Protein 3GL5 (pdb70)

CATH classification: 3.40.30.10

Foldseek 3Di:
DEKEWEDFLQDLQQVLLVLQLVVLLVPAPVNVPYYYHYFYAWLCQPFDLPDKAFQLVCCVVVPDSVVSLVVLVVSQVSCVVSVHHFDSDRFMDGHCLLVVLLLVVCVVVVLNVLLSVLSNCQRGVHNDDPTSDLVSSLVSSVVSVDDRVVSVVSVVDSVRSNVVNVVRHVVCVVLPDNDDRWMQQPVPDIDHTSDHSVVSNVVNCCSVVPDDDDDDDAPWDQDPVGTDDDD

Organism: Streptomyces coelicolor (strain ATCC BAA-471 / A3(2) / M145) (NCBI:txid100226)

InterPro domains:
  IPR001853 DSBA-like thioredoxin domain [PF01323] (3-206)
  IPR036249 Thioredoxin-like superfamily [SSF52833] (1-212)

Sequence (231 aa):
HRVEIWSDIACPWCYVGKARFEKALAAFPHRRDGVEVVHRSFELDPGRAKDDVQPVLTLTAKYGSQEEQAQQAGEDNLGAQQAAAEGLAYRTRDRDHGSTFDLHRLLHLAKERGRHEALLDAFYRRRGNFADERSVFNDDERLVELAVGAGLDAEEEVRAVLADPAAYADEVRADEREAAQLGATGVPFFVLDRAYGVSGAQPAEVVFTQQALTQQAWGERTPLKLIDAEACGPDDGCAVPG

Structure (mmCIF, N/CA/C/O backbone):
data_3GL5
#
_entry.id   3GL5
#
_cell.length_a   60.360
_cell.length_b   60.360
_cell.length_c   132.761
_cell.angle_alpha   90.00
_cell.angle_beta   90.00
_cell.angle_gamma   90.00
#
_symmetry.space_group_name_H-M   'P 41 21 2'
#
loop_
_entity.id
_entity.type
_entity.pdbx_description
1 polymer 'Putative DsbA oxidoreductase SCO1869'
2 non-polymer 'SODIUM ION'
3 non-polymer 'ACETATE ION'
4 water water
#
loop_
_atom_site.group_PDB
_atom_site.id
_atom_site.type_symbol
_atom_site.label_atom_id
_atom_site.label_alt_id
_atom_site.label_comp_id
_atom_site.label_asym_id
_atom_site.label_entity_id
_atom_site.label_seq_id
_atom_site.pdbx_PDB_ins_code
_atom_site.Cartn_x
_atom_site.Cartn_y
_atom_site.Cartn_z
_atom_site.occupancy
_atom_site.B_iso_or_equiv
_atom_site.auth_seq_id
_atom_site.auth_comp_id
_atom_site.auth_asym_id
_atom_site.auth_atom_id
_atom_site.pdbx_PDB_model_num
ATOM 1 N N . HIS A 1 2 ? 46.652 -21.396 75.167 1.00 43.13 0 HIS A N 1
ATOM 2 C CA . HIS A 1 2 ? 45.828 -20.197 75.559 1.00 42.54 0 HIS A CA 1
ATOM 3 C C . HIS A 1 2 ? 44.835 -19.880 74.456 1.00 41.69 0 HIS A C 1
ATOM 4 O O . HIS A 1 2 ? 44.458 -20.799 73.705 1.00 42.14 0 HIS A O 1
ATOM 14 N N . ARG A 1 4 ? 43.284 -16.124 71.923 1.00 36.58 2 ARG A N 1
ATOM 15 C CA . ARG A 1 4 ? 43.386 -14.702 71.596 1.00 36.12 2 ARG A CA 1
ATOM 16 C C . ARG A 1 4 ? 42.001 -14.042 71.667 1.00 34.73 2 ARG A C 1
ATOM 17 O O . ARG A 1 4 ? 41.005 -14.658 71.291 1.00 35.64 2 ARG A O 1
ATOM 25 N N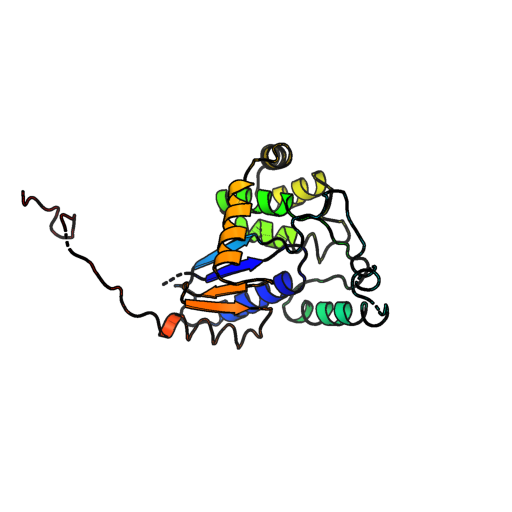 . VAL A 1 5 ? 41.951 -12.826 72.201 1.00 34.10 3 VAL A N 1
ATOM 26 C CA . VAL A 1 5 ? 40.768 -11.950 72.139 1.00 34.22 3 VAL A CA 1
ATOM 27 C C . VAL A 1 5 ? 41.085 -10.674 71.297 1.00 33.78 3 VAL A C 1
ATOM 28 O O . VAL A 1 5 ? 41.924 -9.830 71.704 1.00 33.53 3 VAL A O 1
ATOM 32 N N . GLU A 1 6 ? 40.433 -10.544 70.135 1.00 31.73 4 GLU A N 1
ATOM 33 C CA . GLU A 1 6 ? 40.595 -9.351 69.278 1.00 30.23 4 GLU A CA 1
ATOM 34 C C . GLU A 1 6 ? 39.480 -8.338 69.520 1.00 29.00 4 GLU A C 1
ATOM 35 O O . GLU A 1 6 ? 38.293 -8.701 69.640 1.00 28.98 4 GLU A O 1
ATOM 41 N N . ILE A 1 7 ? 39.853 -7.076 69.609 1.00 27.74 5 ILE A N 1
ATOM 42 C CA . ILE A 1 7 ? 38.882 -6.041 69.961 1.00 27.92 5 ILE A CA 1
ATOM 43 C C . ILE A 1 7 ? 38.889 -4.947 68.898 1.00 27.62 5 ILE A C 1
ATOM 44 O O . ILE A 1 7 ? 39.841 -4.147 68.830 1.00 28.59 5 ILE A O 1
ATOM 49 N N . TRP A 1 8 ? 37.847 -4.898 68.084 1.00 27.16 6 TRP A N 1
ATOM 50 C CA . TRP A 1 8 ? 37.700 -3.801 67.101 1.00 25.97 6 TRP A CA 1
ATOM 51 C C . TRP A 1 8 ? 37.100 -2.572 67.755 1.00 25.16 6 TRP A C 1
ATOM 52 O O . TRP A 1 8 ? 36.125 -2.688 68.467 1.00 25.38 6 TRP A O 1
ATOM 63 N N . SER A 1 9 ? 37.669 -1.394 67.520 1.00 24.84 7 SER A N 1
ATOM 64 C CA . SER A 1 9 ? 37.089 -0.162 68.090 1.00 25.13 7 SER A CA 1
ATOM 65 C C . SER A 1 9 ? 37.542 1.047 67.282 1.00 25.25 7 SER A C 1
ATOM 66 O O . SER A 1 9 ? 38.524 0.961 66.509 1.00 23.97 7 SER A O 1
ATOM 69 N N . ASP A 1 10 ? 36.825 2.163 67.473 1.00 24.15 8 ASP A N 1
ATOM 70 C CA . ASP A 1 10 ? 37.209 3.456 66.919 1.00 25.41 8 ASP A CA 1
ATOM 71 C C . ASP A 1 10 ? 37.484 4.378 68.083 1.00 25.91 8 ASP A C 1
ATOM 72 O O . ASP A 1 10 ? 36.912 4.199 69.149 1.00 26.18 8 ASP A O 1
ATOM 77 N N . ILE A 1 11 ? 38.359 5.356 67.896 1.00 26.43 9 ILE A N 1
ATOM 78 C CA . ILE A 1 11 ? 38.564 6.403 68.922 1.00 26.85 9 ILE A CA 1
ATOM 79 C C . ILE A 1 11 ? 37.306 7.315 69.181 1.00 27.43 9 ILE A C 1
ATOM 80 O O . ILE A 1 11 ? 37.084 7.796 70.314 1.00 27.38 9 ILE A O 1
ATOM 85 N N . ALA A 1 12 ? 36.522 7.585 68.133 1.00 26.97 10 ALA A N 1
ATOM 86 C CA . ALA A 1 12 ? 35.312 8.426 68.250 1.00 28.45 10 ALA A CA 1
ATOM 87 C C . ALA A 1 12 ? 34.104 7.557 68.651 1.00 28.60 10 ALA A C 1
ATOM 88 O O . ALA A 1 12 ? 33.069 7.596 68.021 1.00 31.14 10 ALA A O 1
ATOM 90 N N . CYS A 1 13 ? 34.265 6.704 69.633 1.00 28.33 11 CYS A N 1
ATOM 91 C CA . CYS A 1 13 ? 33.204 5.772 69.993 1.00 28.25 11 CYS A CA 1
ATOM 92 C C . CYS A 1 13 ? 33.190 5.685 71.533 1.00 27.42 11 CYS A C 1
ATOM 93 O O . CYS A 1 13 ? 34.048 5.042 72.119 1.00 28.33 11 CYS A O 1
ATOM 96 N N . PRO A 1 14 ? 32.257 6.383 72.184 1.00 27.31 12 PRO A N 1
ATOM 97 C CA . PRO A 1 14 ? 32.236 6.411 73.664 1.00 26.50 12 PRO A CA 1
ATOM 98 C C . PRO A 1 14 ? 32.123 5.023 74.283 1.00 26.51 12 PRO A C 1
ATOM 99 O O . PRO A 1 14 ? 32.764 4.784 75.281 1.00 26.97 12 PRO A O 1
ATOM 103 N N . TRP A 1 15 ? 31.315 4.124 73.707 1.00 26.42 13 TRP A N 1
ATOM 104 C CA . TRP A 1 15 ? 31.188 2.731 74.173 1.00 26.53 13 TRP A CA 1
ATOM 105 C C . TRP A 1 15 ? 32.403 1.853 73.953 1.00 26.89 13 TRP A C 1
ATOM 106 O O . TRP A 1 15 ? 32.514 0.822 74.594 1.00 27.38 13 TRP A O 1
ATOM 117 N N . CYS A 1 16 ? 33.261 2.210 72.992 1.00 26.06 14 CYS A N 1
ATOM 118 C CA . CYS A 1 16 ? 34.546 1.530 72.802 1.00 25.66 14 CYS A CA 1
ATOM 119 C C . CYS A 1 16 ? 35.446 1.830 74.010 1.00 25.52 14 CYS A C 1
ATOM 120 O O . CYS A 1 16 ? 36.049 0.917 74.587 1.00 25.58 14 CYS A O 1
ATOM 123 N N . TYR A 1 17 ? 35.500 3.110 74.392 1.00 24.84 15 TYR A N 1
ATOM 124 C CA . TYR A 1 17 ? 36.236 3.599 75.566 1.00 24.29 15 TYR A CA 1
ATOM 125 C C . TYR A 1 17 ? 35.744 2.995 76.883 1.00 24.31 15 TYR A C 1
ATOM 126 O O . TYR A 1 17 ? 36.553 2.514 77.674 1.00 24.68 15 TYR A O 1
ATOM 135 N N . VAL A 1 18 ? 34.425 3.010 77.108 1.00 24.19 16 VAL A N 1
ATOM 136 C CA . VAL A 1 18 ? 33.827 2.373 78.288 1.00 24.43 16 VAL A CA 1
ATOM 137 C C . VAL A 1 18 ? 33.969 0.836 78.222 1.00 26.02 16 VAL A C 1
ATOM 138 O O . VAL A 1 18 ? 34.368 0.209 79.220 1.00 25.68 16 VAL A O 1
ATOM 142 N N . GLY A 1 19 ? 33.672 0.241 77.060 1.00 25.49 17 GLY A N 1
ATOM 143 C CA . GLY A 1 19 ? 33.777 -1.221 76.901 1.00 27.05 17 GLY A CA 1
ATOM 144 C C . GLY A 1 19 ? 35.177 -1.810 77.039 1.00 27.75 17 GLY A C 1
ATOM 145 O O . GLY A 1 19 ? 35.361 -2.997 77.428 1.00 29.17 17 GLY A O 1
ATOM 146 N N . LYS A 1 20 ? 36.189 -1.023 76.711 1.00 27.50 18 LYS A N 1
ATOM 147 C CA . LYS A 1 20 ? 37.542 -1.506 76.887 1.00 26.91 18 LYS A CA 1
ATOM 148 C C . LYS A 1 20 ? 37.811 -1.743 78.393 1.00 26.68 18 LYS A C 1
ATOM 149 O O . LYS A 1 20 ? 38.343 -2.777 78.792 1.00 26.04 18 LYS A O 1
ATOM 155 N N . ALA A 1 21 ? 37.396 -0.780 79.214 1.00 26.89 19 ALA A N 1
ATOM 156 C CA . ALA A 1 21 ? 37.616 -0.845 80.661 1.00 26.34 19 ALA A CA 1
ATOM 157 C C . ALA A 1 21 ? 36.808 -1.982 81.270 1.00 26.44 19 ALA A C 1
ATOM 158 O O . ALA A 1 21 ? 37.295 -2.707 82.170 1.00 26.35 19 ALA A O 1
ATOM 160 N N . ARG A 1 22 ? 35.585 -2.162 80.773 1.00 25.90 20 ARG A N 1
ATOM 161 C CA . ARG A 1 22 ? 34.722 -3.246 81.259 1.00 25.98 20 ARG A CA 1
ATOM 162 C C . ARG A 1 22 ? 35.327 -4.625 80.961 1.00 26.34 20 ARG A C 1
ATOM 163 O O . ARG A 1 22 ? 35.322 -5.512 81.813 1.00 26.30 20 ARG A O 1
ATOM 171 N N . PHE A 1 23 ? 35.860 -4.776 79.751 1.00 26.36 21 PHE A N 1
ATOM 172 C CA . PHE A 1 23 ? 36.510 -5.992 79.352 1.00 26.50 21 PHE A CA 1
ATOM 173 C C . PHE A 1 23 ? 37.730 -6.266 80.201 1.00 27.26 21 PHE A C 1
ATOM 174 O O . PHE A 1 23 ? 37.984 -7.426 80.573 1.00 26.74 21 PHE A O 1
ATOM 182 N N . GLU A 1 24 ? 38.521 -5.225 80.451 1.00 27.91 22 GLU A N 1
ATOM 183 C CA . GLU A 1 24 ? 39.759 -5.409 81.173 1.00 29.77 22 GLU A CA 1
ATOM 184 C C . GLU A 1 24 ? 39.446 -5.818 82.609 1.00 30.49 22 GLU A C 1
ATOM 185 O O . GLU A 1 24 ? 40.081 -6.727 83.205 1.00 30.44 22 GLU A O 1
ATOM 191 N N . LYS A 1 25 ? 38.427 -5.170 83.158 1.00 30.40 23 LYS A N 1
ATOM 192 C CA . LYS A 1 25 ? 37.979 -5.529 84.484 1.00 31.14 23 LYS A CA 1
ATOM 193 C C . LYS A 1 25 ? 37.574 -7.018 84.506 1.00 30.22 23 LYS A C 1
ATOM 194 O O . LYS A 1 25 ? 37.972 -7.740 85.396 1.00 28.96 23 LYS A O 1
ATOM 200 N N . ALA A 1 26 ? 36.837 -7.477 83.498 1.00 29.69 24 ALA A N 1
ATOM 201 C CA . ALA A 1 26 ? 36.419 -8.882 83.417 1.00 30.06 24 ALA A CA 1
ATOM 202 C C . ALA A 1 26 ? 37.626 -9.806 83.250 1.00 30.90 24 ALA A C 1
ATOM 203 O O . ALA A 1 26 ? 37.679 -10.923 83.816 1.00 32.20 24 ALA A O 1
ATOM 205 N N . LEU A 1 27 ? 38.603 -9.349 82.476 1.00 30.12 25 LEU A N 1
ATOM 206 C CA . LEU A 1 27 ? 39.745 -10.172 82.185 1.00 29.96 25 LEU A CA 1
ATOM 207 C C . LEU A 1 27 ? 40.601 -10.408 83.474 1.00 30.69 25 LEU A C 1
ATOM 208 O O . LEU A 1 27 ? 41.119 -11.524 83.711 1.00 30.06 25 LEU A O 1
ATOM 213 N N . ALA A 1 28 ? 40.732 -9.353 84.286 1.00 31.10 26 ALA A N 1
ATOM 214 C CA . ALA A 1 28 ? 41.482 -9.411 85.529 1.00 31.61 26 ALA A CA 1
ATOM 215 C C . ALA A 1 28 ? 40.848 -10.357 86.538 1.00 31.97 26 ALA A C 1
ATOM 216 O O . ALA A 1 28 ? 41.535 -10.928 87.375 1.00 32.54 26 ALA A O 1
ATOM 218 N N . ALA A 1 29 ? 39.554 -10.602 86.424 1.00 32.31 27 ALA A N 1
ATOM 219 C CA . ALA A 1 29 ? 38.934 -11.565 87.327 1.00 31.94 27 ALA A CA 1
ATOM 220 C C . ALA A 1 29 ? 38.761 -12.931 86.669 1.00 32.52 27 ALA A C 1
ATOM 221 O O . ALA A 1 29 ? 38.236 -13.833 87.285 1.00 32.69 27 ALA A O 1
ATOM 223 N N . PHE A 1 30 ? 39.196 -13.091 85.423 1.00 33.15 28 PHE A N 1
ATOM 224 C CA . PHE A 1 30 ? 39.091 -14.393 84.723 1.00 33.83 28 PHE A CA 1
ATOM 225 C C . PHE A 1 30 ? 40.193 -15.377 85.210 1.00 34.72 28 PHE A C 1
ATOM 226 O O . PHE A 1 30 ? 41.345 -14.970 85.286 1.00 34.26 28 PHE A O 1
ATOM 234 N N . PRO A 1 31 ? 39.828 -16.658 85.540 1.00 35.54 29 PRO A N 1
ATOM 235 C CA . PRO A 1 31 ? 40.767 -17.660 86.053 1.00 35.91 29 PRO A CA 1
ATOM 236 C C . PRO A 1 31 ? 41.883 -18.026 85.083 1.00 36.38 29 PRO A C 1
ATOM 237 O O . PRO A 1 31 ? 42.895 -18.521 85.521 1.00 36.88 29 PRO A O 1
ATOM 241 N N . HIS A 1 32 ? 41.732 -17.771 83.788 1.00 36.33 30 HIS A N 1
ATOM 242 C CA . HIS A 1 32 ? 42.839 -18.063 82.875 1.00 35.72 30 HIS A CA 1
ATOM 243 C C . HIS A 1 32 ? 43.323 -16.855 82.145 1.00 34.53 30 HIS A C 1
ATOM 244 O O . HIS A 1 32 ? 43.690 -16.955 80.980 1.00 33.88 30 HIS A O 1
ATOM 251 N N A ARG A 1 33 ? 43.350 -15.716 82.830 0.50 34.24 31 ARG A N 1
ATOM 252 N N B ARG A 1 33 ? 43.299 -15.715 82.829 0.50 34.08 31 ARG A N 1
ATOM 253 C CA A ARG A 1 33 ? 43.832 -14.480 82.235 0.50 33.86 31 ARG A CA 1
ATOM 254 C CA B ARG A 1 33 ? 43.841 -14.467 82.317 0.50 33.55 31 ARG A CA 1
ATOM 255 C C A ARG A 1 33 ? 45.269 -14.597 81.757 0.50 33.90 31 ARG A C 1
ATOM 256 C C B ARG A 1 33 ? 45.212 -14.700 81.702 0.50 33.68 31 ARG A C 1
ATOM 257 O O A ARG A 1 33 ? 45.668 -13.896 80.832 0.50 33.74 31 ARG A O 1
ATOM 258 O O B ARG A 1 33 ? 45.489 -14.234 80.603 0.50 33.39 31 ARG A O 1
ATOM 273 N N . ASP A 1 34 ? 46.044 -15.462 82.410 1.00 33.74 32 ASP A N 1
ATOM 274 C CA . ASP A 1 34 ? 47.460 -15.666 82.048 1.00 34.57 32 ASP A CA 1
ATOM 275 C C . ASP A 1 34 ? 47.603 -16.261 80.641 1.00 34.75 32 ASP A C 1
ATOM 276 O O . ASP A 1 34 ? 48.593 -16.021 79.953 1.00 36.20 32 ASP A O 1
ATOM 281 N N . GLY A 1 35 ? 46.593 -17.005 80.204 1.00 34.19 33 GLY A N 1
ATOM 282 C CA . GLY A 1 35 ? 46.594 -17.566 78.857 1.00 33.79 33 GLY A CA 1
ATOM 283 C C . GLY A 1 35 ? 45.876 -16.748 77.786 1.00 33.39 33 GLY A C 1
ATOM 284 O O . GLY A 1 35 ? 45.653 -17.249 76.705 1.00 33.49 33 GLY A O 1
ATOM 285 N N . VAL A 1 36 ? 45.523 -15.494 78.052 1.00 33.60 34 VAL A N 1
ATOM 286 C CA . VAL A 1 36 ? 44.761 -14.716 77.066 1.00 33.64 34 VAL A CA 1
ATOM 287 C C . VAL A 1 36 ? 45.651 -13.656 76.430 1.00 34.80 34 VAL A C 1
ATOM 288 O O . VAL A 1 36 ? 46.320 -12.912 77.143 1.00 35.49 34 VAL A O 1
ATOM 292 N N . GLU A 1 37 ? 45.670 -13.574 75.098 1.00 34.70 35 GLU A N 1
ATOM 293 C CA . GLU A 1 37 ? 46.343 -12.464 74.428 1.00 34.81 35 GLU A CA 1
ATOM 294 C C . GLU A 1 37 ? 45.287 -11.525 73.835 1.00 34.28 35 GLU A C 1
ATOM 295 O O . GLU A 1 37 ? 44.383 -11.980 73.155 1.00 33.90 35 GLU A O 1
ATOM 301 N N . VAL A 1 38 ? 45.414 -10.224 74.109 1.00 33.96 36 VAL A N 1
ATOM 302 C CA . VAL A 1 38 ? 44.478 -9.199 73.636 1.00 33.63 36 VAL A CA 1
ATOM 303 C C . VAL A 1 38 ? 45.140 -8.437 72.481 1.00 33.76 36 VAL A C 1
ATOM 304 O O . VAL A 1 38 ? 46.267 -7.948 72.626 1.00 33.79 36 VAL A O 1
ATOM 308 N N . VAL A 1 39 ? 44.463 -8.366 71.337 1.00 32.48 37 VAL A N 1
ATOM 309 C CA . VAL A 1 39 ? 44.998 -7.693 70.168 1.00 31.69 37 VAL A CA 1
ATOM 310 C C . VAL A 1 39 ? 43.967 -6.619 69.787 1.00 31.02 37 VAL A C 1
ATOM 311 O O . VAL A 1 39 ? 42.770 -6.927 69.649 1.00 29.60 37 VAL A O 1
ATOM 315 N N . HIS A 1 40 ? 44.425 -5.375 69.665 1.00 29.25 38 HIS A N 1
ATOM 316 C CA . HIS A 1 40 ? 43.549 -4.279 69.245 1.00 29.59 38 HIS A CA 1
ATOM 317 C C . HIS A 1 40 ? 43.587 -4.111 67.743 1.00 29.13 38 HIS A C 1
ATOM 318 O O . HIS A 1 40 ? 44.640 -4.325 67.116 1.00 28.41 38 HIS A O 1
ATOM 325 N N . ARG A 1 41 ? 42.432 -3.729 67.193 1.00 28.36 39 ARG A N 1
ATOM 326 C CA . ARG A 1 41 ? 42.133 -3.768 65.762 1.00 28.72 39 ARG A CA 1
ATOM 327 C C . ARG A 1 41 ? 41.403 -2.489 65.378 1.00 28.59 39 ARG A C 1
ATOM 328 O O . ARG A 1 41 ? 40.590 -1.997 66.151 1.00 27.53 39 ARG A O 1
ATOM 336 N N . SER A 1 42 ? 41.717 -1.950 64.204 1.00 27.45 40 SER A N 1
ATOM 337 C CA . SER A 1 42 ? 41.146 -0.689 63.751 1.00 27.97 40 SER A CA 1
ATOM 338 C C . SER A 1 42 ? 39.719 -0.855 63.260 1.00 27.10 40 SER A C 1
ATOM 339 O O . SER A 1 42 ? 39.415 -1.801 62.548 1.00 27.13 40 SER A O 1
ATOM 342 N N . PHE A 1 43 ? 38.877 0.119 63.559 1.00 25.87 41 PHE A N 1
ATOM 343 C CA . PHE A 1 43 ? 37.577 0.217 62.931 1.00 24.85 41 PHE A CA 1
ATOM 344 C C . PHE A 1 43 ? 37.229 1.676 62.822 1.00 24.81 41 PHE A C 1
ATOM 345 O O . PHE A 1 43 ? 37.440 2.418 63.770 1.00 25.13 41 PHE A O 1
ATOM 353 N N . GLU A 1 44 ? 36.695 2.114 61.680 1.00 24.72 42 GLU A N 1
ATOM 354 C CA . GLU A 1 44 ? 36.254 3.500 61.580 1.00 25.52 42 GLU A CA 1
ATOM 355 C C . GLU A 1 44 ? 34.729 3.510 61.459 1.00 26.46 42 GLU A C 1
ATOM 356 O O . GLU A 1 44 ? 34.176 2.972 60.505 1.00 26.66 42 GLU A O 1
ATOM 362 N N . LEU A 1 45 ? 34.064 4.189 62.382 1.00 27.27 43 LEU A N 1
ATOM 363 C CA . LEU A 1 45 ? 32.625 4.400 62.266 1.00 27.94 43 LEU A CA 1
ATOM 364 C C . LEU A 1 45 ? 32.288 5.273 61.044 1.00 28.58 43 LEU A C 1
ATOM 365 O O . LEU A 1 45 ? 31.252 5.076 60.423 1.00 27.15 43 LEU A O 1
ATOM 370 N N . ASP A 1 46 ? 33.179 6.189 60.673 1.00 28.40 44 ASP A N 1
ATOM 371 C CA . ASP A 1 46 ? 32.895 7.057 59.526 1.00 29.58 44 ASP A CA 1
ATOM 372 C C . ASP A 1 46 ? 34.132 7.189 58.647 1.00 29.28 44 ASP A C 1
ATOM 373 O O . ASP A 1 46 ? 34.844 8.196 58.688 1.00 29.41 44 ASP A O 1
ATOM 378 N N . PRO A 1 47 ? 34.422 6.145 57.870 1.00 28.76 45 PRO A N 1
ATOM 379 C CA . PRO A 1 47 ? 35.678 6.190 57.104 1.00 28.77 45 PRO A CA 1
ATOM 380 C C . PRO A 1 47 ? 35.664 7.236 55.972 1.00 29.01 45 PRO A C 1
ATOM 381 O O . PRO A 1 47 ? 36.739 7.612 55.456 1.00 28.25 45 PRO A O 1
ATOM 385 N N . GLY A 1 48 ? 34.480 7.704 55.581 1.00 29.22 46 GLY A N 1
ATOM 386 C CA . GLY A 1 48 ? 34.397 8.608 54.445 1.00 29.78 46 GLY A CA 1
ATOM 387 C C . GLY A 1 48 ? 34.528 10.034 54.910 1.00 30.37 46 GLY A C 1
ATOM 388 O O . GLY A 1 48 ? 34.548 10.928 54.112 1.00 30.78 46 GLY A O 1
ATOM 389 N N . ARG A 1 49 ? 34.603 10.253 56.211 1.00 31.08 47 ARG A N 1
ATOM 390 C CA . ARG A 1 49 ? 34.609 11.604 56.724 1.00 32.30 47 ARG A CA 1
ATOM 391 C C . ARG A 1 49 ? 35.902 12.340 56.345 1.00 32.33 47 ARG A C 1
ATOM 392 O O . ARG A 1 49 ? 36.955 11.734 56.270 1.00 32.45 47 ARG A O 1
ATOM 400 N N . ALA A 1 50 ? 35.812 13.641 56.075 1.00 32.75 48 ALA A N 1
ATOM 401 C CA . ALA A 1 50 ? 36.987 14.444 55.703 1.00 32.48 48 ALA A CA 1
ATOM 402 C C . ALA A 1 50 ? 37.793 14.879 56.918 1.00 32.82 48 ALA A C 1
ATOM 403 O O . ALA A 1 50 ? 37.240 15.201 57.971 1.00 32.29 48 ALA A O 1
ATOM 405 N N . LYS A 1 51 ? 39.108 14.911 56.774 1.00 33.85 49 LYS A N 1
ATOM 406 C CA . LYS A 1 51 ? 39.928 15.266 57.919 1.00 35.30 49 LYS A CA 1
ATOM 407 C C . LYS A 1 51 ? 39.533 16.624 58.512 1.00 35.73 49 LYS A C 1
ATOM 408 O O . LYS A 1 51 ? 39.518 16.784 59.721 1.00 36.07 49 LYS A O 1
ATOM 414 N N . ASP A 1 52 ? 39.175 17.593 57.681 1.00 35.82 50 ASP A N 1
ATOM 415 C CA . ASP A 1 52 ? 38.851 18.909 58.215 1.00 36.80 50 ASP A CA 1
ATOM 416 C C . ASP A 1 52 ? 37.396 19.040 58.634 1.00 36.34 50 ASP A C 1
ATOM 417 O O . ASP A 1 52 ? 36.932 20.128 58.924 1.00 36.97 50 ASP A O 1
ATOM 422 N N . ASP A 1 53 ? 36.666 17.942 58.659 1.00 35.94 51 ASP A N 1
ATOM 423 C CA . ASP A 1 53 ? 35.281 17.992 59.103 1.00 35.60 51 ASP A CA 1
ATOM 424 C C . ASP A 1 53 ? 35.148 17.594 60.588 1.00 35.30 51 ASP A C 1
ATOM 425 O O . ASP A 1 53 ? 34.915 16.426 60.915 1.00 35.36 51 ASP A O 1
ATOM 430 N N . VAL A 1 54 ? 35.336 18.565 61.482 1.00 34.78 52 VAL A N 1
ATOM 431 C CA . VAL A 1 54 ? 35.184 18.375 62.937 1.00 34.50 52 VAL A CA 1
ATOM 432 C C . VAL A 1 54 ? 33.925 19.098 63.394 1.00 34.78 52 VAL A C 1
ATOM 433 O O . VAL A 1 54 ? 33.697 20.247 63.055 1.00 35.30 52 VAL A O 1
ATOM 437 N N . GLN A 1 55 ? 33.113 18.413 64.179 1.00 35.53 53 GLN A N 1
ATOM 438 C CA . GLN A 1 55 ? 31.790 18.897 64.559 1.00 36.25 53 GLN A CA 1
ATOM 439 C C . GLN A 1 55 ? 31.640 18.720 66.071 1.00 35.88 53 GLN A C 1
ATOM 440 O O . GLN A 1 55 ? 32.201 17.776 66.624 1.00 34.91 53 GLN A O 1
ATOM 446 N N . PRO A 1 56 ? 30.853 19.585 66.743 1.00 35.69 54 PRO A N 1
ATOM 447 C CA . PRO A 1 56 ? 30.550 19.254 68.153 1.00 35.46 54 PRO A CA 1
ATOM 448 C C . PRO A 1 56 ? 29.667 18.019 68.235 1.00 35.98 54 PRO A C 1
ATOM 449 O O . PRO A 1 56 ? 28.744 17.871 67.431 1.00 36.48 54 PRO A O 1
ATOM 453 N N . VAL A 1 57 ? 29.962 17.121 69.174 1.00 35.99 55 VAL A N 1
ATOM 454 C CA . VAL A 1 57 ? 29.192 15.882 69.326 1.00 36.22 55 VAL A CA 1
ATOM 455 C C . VAL A 1 57 ? 27.690 16.178 69.471 1.00 37.13 55 VAL A C 1
ATOM 456 O O . VAL A 1 57 ? 26.839 15.512 68.877 1.00 36.85 55 VAL A O 1
ATOM 460 N N . LEU A 1 58 ? 27.374 17.202 70.249 1.00 38.06 56 LEU A N 1
ATOM 461 C CA . LEU A 1 58 ? 25.997 17.425 70.650 1.00 39.62 56 LEU A CA 1
ATOM 462 C C . LEU A 1 58 ? 25.159 17.946 69.443 1.00 39.85 56 LEU A C 1
ATOM 463 O O . LEU A 1 58 ? 23.997 17.557 69.265 1.00 39.53 56 LEU A O 1
ATOM 468 N N . THR A 1 59 ? 25.802 18.776 68.611 1.00 39.99 57 THR A N 1
ATOM 469 C CA . THR A 1 59 ? 25.302 19.215 67.304 1.00 40.76 57 THR A CA 1
ATOM 470 C C . THR A 1 59 ? 25.034 18.033 66.387 1.00 40.31 57 THR A C 1
ATOM 471 O O . THR A 1 59 ? 23.988 17.973 65.731 1.00 40.11 57 THR A O 1
ATOM 491 N N . LEU A 1 61 ? 24.452 14.895 67.229 1.00 39.78 59 LEU A N 1
ATOM 492 C CA . LEU A 1 61 ? 23.316 14.119 67.728 1.00 40.39 59 LEU A CA 1
ATOM 493 C C . LEU A 1 61 ? 21.979 14.787 67.369 1.00 40.73 59 LEU A C 1
ATOM 494 O O . LEU A 1 61 ? 21.073 14.168 66.824 1.00 40.93 59 LEU A O 1
ATOM 499 N N . THR A 1 62 ? 21.886 16.072 67.644 1.00 41.27 60 THR A N 1
ATOM 500 C CA . THR A 1 62 ? 20.632 16.774 67.437 1.00 42.03 60 THR A CA 1
ATOM 501 C C . THR A 1 62 ? 20.352 17.008 65.939 1.00 42.70 60 THR A C 1
ATOM 502 O O . THR A 1 62 ? 19.239 16.798 65.479 1.00 42.57 60 THR A O 1
ATOM 506 N N . ALA A 1 63 ? 21.383 17.374 65.184 1.00 43.78 61 ALA A N 1
ATOM 507 C CA . ALA A 1 63 ? 21.236 17.684 63.762 1.00 45.43 61 ALA A CA 1
ATOM 508 C C . ALA A 1 63 ? 21.198 16.442 62.860 1.00 46.68 61 ALA A C 1
ATOM 509 O O . ALA A 1 63 ? 20.272 16.285 62.040 1.00 46.20 61 ALA A O 1
ATOM 511 N N . LYS A 1 64 ? 22.213 15.578 63.013 1.00 48.28 62 LYS A N 1
ATOM 512 C CA . LYS A 1 64 ? 22.370 14.353 62.205 1.00 49.71 62 LYS A CA 1
ATOM 513 C C . LYS A 1 64 ? 21.457 13.175 62.618 1.00 50.41 62 LYS A C 1
ATOM 514 O O . LYS A 1 64 ? 21.231 12.269 61.811 1.00 51.09 62 LYS A O 1
ATOM 520 N N . TYR A 1 65 ? 20.930 13.167 63.843 1.00 50.76 63 TYR A N 1
ATOM 521 C CA . TYR A 1 65 ? 20.114 12.022 64.256 1.00 51.23 63 TYR A CA 1
ATOM 522 C C . TYR A 1 65 ? 18.701 12.344 64.664 1.00 50.49 63 TYR A C 1
ATOM 523 O O . TYR A 1 65 ? 17.998 11.483 65.218 1.00 50.70 63 TYR A O 1
ATOM 532 N N . GLY A 1 66 ? 18.287 13.573 64.363 1.00 49.45 64 GLY A N 1
ATOM 533 C CA . GLY A 1 66 ? 16.929 14.018 64.633 1.00 48.35 64 GLY A CA 1
ATOM 534 C C . GLY A 1 66 ? 16.457 13.740 66.051 1.00 47.83 64 GLY A C 1
ATOM 535 O O . GLY A 1 66 ? 15.350 13.215 66.265 1.00 48.28 64 GLY A O 1
ATOM 544 N N . SER A 1 68 ? 16.383 15.363 70.243 1.00 41.45 66 SER A N 1
ATOM 545 C CA . SER A 1 68 ? 16.300 16.642 70.940 1.00 39.93 66 SER A CA 1
ATOM 546 C C . SER A 1 68 ? 17.602 16.956 71.646 1.00 39.55 66 SER A C 1
ATOM 547 O O . SER A 1 68 ? 18.426 16.055 71.932 1.00 38.13 66 SER A O 1
ATOM 550 N N . GLN A 1 69 ? 17.778 18.232 71.966 1.00 38.77 67 GLN A N 1
ATOM 551 C CA . GLN A 1 69 ? 19.011 18.629 72.624 1.00 38.89 67 GLN A CA 1
ATOM 552 C C . GLN A 1 69 ? 19.051 18.088 74.040 1.00 37.85 67 GLN A C 1
ATOM 553 O O . GLN A 1 69 ? 20.111 17.639 74.525 1.00 37.98 67 GLN A O 1
ATOM 559 N N A GLU A 1 70 ? 17.892 18.128 74.697 0.50 36.98 68 GLU A N 1
ATOM 560 N N B GLU A 1 70 ? 17.896 18.089 74.694 0.50 36.98 68 GLU A N 1
ATOM 561 C CA A GLU A 1 70 ? 17.707 17.539 76.017 0.50 36.03 68 GLU A CA 1
ATOM 562 C CA B GLU A 1 70 ? 17.795 17.553 76.036 0.50 36.04 68 GLU A CA 1
ATOM 563 C C A GLU A 1 70 ? 18.210 16.096 75.997 0.50 35.80 68 GLU A C 1
ATOM 564 C C B GLU A 1 70 ? 18.147 16.059 76.054 0.50 35.79 68 GLU A C 1
ATOM 565 O O A GLU A 1 70 ? 19.014 15.709 76.834 0.50 35.61 68 GLU A O 1
ATOM 566 O O B GLU A 1 70 ? 18.786 15.592 76.987 0.50 35.54 68 GLU A O 1
ATOM 577 N N . GLN A 1 71 ? 17.753 15.320 75.016 1.00 35.50 69 GLN A N 1
ATOM 578 C CA . GLN A 1 71 ? 18.054 13.883 74.948 1.00 34.85 69 GLN A CA 1
ATOM 579 C C . GLN A 1 71 ? 19.510 13.648 74.689 1.00 34.26 69 GLN A C 1
ATOM 580 O O . GLN A 1 71 ? 20.086 12.697 75.195 1.00 34.98 69 GLN A O 1
ATOM 586 N N . ALA A 1 72 ? 20.091 14.503 73.866 1.00 33.66 70 ALA A N 1
ATOM 587 C CA . ALA A 1 72 ? 21.502 14.430 73.551 1.00 33.12 70 ALA A CA 1
ATOM 588 C C . ALA A 1 72 ? 22.297 14.590 74.836 1.00 32.78 70 ALA A C 1
ATOM 589 O O . ALA A 1 72 ? 23.145 13.748 75.142 1.00 33.36 70 ALA A O 1
ATOM 591 N N A GLN A 1 73 ? 21.998 15.641 75.594 0.50 32.47 71 GLN A N 1
ATOM 592 N N B GLN A 1 73 ? 22.025 15.657 75.586 0.50 32.93 71 GLN A N 1
ATOM 593 C CA A GLN A 1 73 ? 22.697 15.906 76.844 0.50 32.25 71 GLN A CA 1
ATOM 594 C CA B GLN A 1 73 ? 22.713 15.907 76.855 0.50 33.16 71 GLN A CA 1
ATOM 595 C C A GLN A 1 73 ? 22.583 14.747 77.826 0.50 32.92 71 GLN A C 1
ATOM 596 C C B GLN A 1 73 ? 22.588 14.739 77.827 0.50 33.43 71 GLN A C 1
ATOM 597 O O A GLN A 1 73 ? 23.568 14.405 78.491 0.50 32.80 71 GLN A O 1
ATOM 598 O O B GLN A 1 73 ? 23.570 14.384 78.487 0.50 33.29 71 GLN A O 1
ATOM 609 N N . ALA A 1 74 ? 21.386 14.157 77.911 1.00 32.95 72 ALA A N 1
ATOM 610 C CA . ALA A 1 74 ? 21.129 13.013 78.803 1.00 33.87 72 ALA A CA 1
ATOM 611 C C . ALA A 1 74 ? 21.937 11.760 78.458 1.00 34.74 72 ALA A C 1
ATOM 612 O O . ALA A 1 74 ? 22.407 11.064 79.348 1.00 33.79 72 ALA A O 1
ATOM 614 N N . GLY A 1 75 ? 22.092 11.472 77.167 1.00 35.33 73 GLY A N 1
ATOM 615 C CA . GLY A 1 75 ? 22.926 10.350 76.759 1.00 35.42 73 GLY A CA 1
ATOM 616 C C . GLY A 1 75 ? 24.336 10.578 77.251 1.00 35.44 73 GLY A C 1
ATOM 617 O O . GLY A 1 75 ? 24.938 9.679 77.803 1.00 37.31 73 GLY A O 1
ATOM 618 N N . GLU A 1 76 ? 24.847 11.800 77.078 1.00 35.10 74 GLU A N 1
ATOM 619 C CA . GLU A 1 76 ? 26.206 12.159 77.477 1.00 33.99 74 GLU A CA 1
ATOM 620 C C . GLU A 1 76 ? 26.408 12.106 78.989 1.00 32.97 74 GLU A C 1
ATOM 621 O O . GLU A 1 76 ? 27.456 11.619 79.467 1.00 31.90 74 GLU A O 1
ATOM 627 N N . ASP A 1 77 ? 25.423 12.602 79.725 1.00 30.82 75 ASP A N 1
ATOM 628 C CA . ASP A 1 77 ? 25.433 12.486 81.189 1.00 30.52 75 ASP A CA 1
ATOM 629 C C . ASP A 1 77 ? 25.462 11.010 81.598 1.00 30.35 75 ASP A C 1
ATOM 630 O O . ASP A 1 77 ? 26.238 10.607 82.460 1.00 30.05 75 ASP A O 1
ATOM 635 N N . ASN A 1 78 ? 24.642 10.192 80.955 1.00 29.76 76 ASN A N 1
ATOM 636 C CA . ASN A 1 78 ? 24.691 8.788 81.259 1.00 29.50 76 ASN A CA 1
ATOM 637 C C . ASN A 1 78 ? 26.044 8.157 80.960 1.00 29.09 76 ASN A C 1
ATOM 638 O O . ASN A 1 78 ? 26.557 7.359 81.752 1.00 29.78 76 ASN A O 1
ATOM 643 N N . LEU A 1 79 ? 26.617 8.511 79.815 1.00 27.86 77 LEU A N 1
ATOM 644 C CA . LEU A 1 79 ? 27.923 8.004 79.446 1.00 26.78 77 LEU A CA 1
ATOM 645 C C . LEU A 1 79 ? 28.978 8.468 80.455 1.00 27.00 77 LEU A C 1
ATOM 646 O O . LEU A 1 79 ? 29.884 7.724 80.801 1.00 27.03 77 LEU A O 1
ATOM 651 N N . GLY A 1 80 ? 28.860 9.703 80.914 1.00 26.63 78 GLY A N 1
ATOM 652 C CA . GLY A 1 80 ? 29.749 10.206 81.954 1.00 26.40 78 GLY A CA 1
ATOM 653 C C . GLY A 1 80 ? 29.642 9.423 83.255 1.00 26.37 78 GLY A C 1
ATOM 654 O O . GLY A 1 80 ? 30.648 9.129 83.896 1.00 27.13 78 GLY A O 1
ATOM 655 N N . ALA A 1 81 ? 28.432 9.071 83.647 1.00 25.65 79 ALA A N 1
ATOM 656 C CA . ALA A 1 81 ? 28.261 8.240 84.843 1.00 25.44 79 ALA A CA 1
ATOM 657 C C . ALA A 1 81 ? 28.899 6.849 84.689 1.00 25.62 79 ALA A C 1
ATOM 658 O O . ALA A 1 81 ? 29.562 6.340 85.631 1.00 25.36 79 ALA A O 1
ATOM 660 N N A GLN A 1 82 ? 28.704 6.220 83.533 0.50 25.04 80 GLN A N 1
ATOM 661 N N B GLN A 1 82 ? 28.690 6.239 83.521 0.50 24.98 80 GLN A N 1
ATOM 662 C CA A GLN A 1 82 ? 29.172 4.854 83.351 0.50 25.42 80 GLN A CA 1
ATOM 663 C CA B GLN A 1 82 ? 29.150 4.884 83.244 0.50 25.32 80 GLN A CA 1
ATOM 664 C C A GLN A 1 82 ? 30.698 4.825 83.184 0.50 25.90 80 GLN A C 1
ATOM 665 C C B GLN A 1 82 ? 30.675 4.858 83.209 0.50 25.85 80 GLN A C 1
ATOM 666 O O A GLN A 1 82 ? 31.360 3.883 83.640 0.50 25.97 80 GLN A O 1
ATOM 667 O O B GLN A 1 82 ? 31.310 3.954 83.766 0.50 25.98 80 GLN A O 1
ATOM 678 N N . ALA A 1 83 ? 31.243 5.857 82.535 1.00 26.23 81 ALA A N 1
ATOM 679 C CA . ALA A 1 83 ? 32.694 6.057 82.468 1.00 27.12 81 ALA A CA 1
ATOM 680 C C . ALA A 1 83 ? 33.235 6.221 83.890 1.00 27.48 81 ALA A C 1
ATOM 681 O O . ALA A 1 83 ? 34.177 5.514 84.239 1.00 28.56 81 ALA A O 1
ATOM 683 N N . ALA A 1 84 ? 32.633 7.091 84.727 1.00 27.04 82 ALA A N 1
ATOM 684 C CA . ALA A 1 84 ? 33.171 7.276 86.091 1.00 26.95 82 ALA A CA 1
ATOM 685 C C . ALA A 1 84 ? 33.243 5.940 86.830 1.00 27.22 82 ALA A C 1
ATOM 686 O O . ALA A 1 84 ? 34.224 5.633 87.513 1.00 27.63 82 ALA A O 1
ATOM 688 N N . ALA A 1 85 ? 32.205 5.140 86.656 1.00 26.48 83 ALA A N 1
ATOM 689 C CA . ALA A 1 85 ? 32.085 3.880 87.359 1.00 27.28 83 ALA A CA 1
ATOM 690 C C . ALA A 1 85 ? 33.182 2.863 86.972 1.00 27.13 83 ALA A C 1
ATOM 691 O O . ALA A 1 85 ? 33.409 1.929 87.726 1.00 26.89 83 ALA A O 1
ATOM 693 N N . GLU A 1 86 ? 33.804 3.032 85.796 1.00 27.44 84 GLU A N 1
ATOM 694 C CA . GLU A 1 86 ? 34.968 2.233 85.366 1.00 27.97 84 GLU A CA 1
ATOM 695 C C . GLU A 1 86 ? 36.313 2.914 85.665 1.00 28.59 84 GLU A C 1
ATOM 696 O O . GLU A 1 86 ? 37.357 2.375 85.275 1.00 29.05 84 GLU A O 1
ATOM 702 N N . GLY A 1 87 ? 36.296 4.087 86.313 1.00 27.82 85 GLY A N 1
ATOM 703 C CA . GLY A 1 87 ? 37.521 4.816 86.622 1.00 27.16 85 GLY A CA 1
ATOM 704 C C . GLY A 1 87 ? 38.075 5.646 85.489 1.00 26.74 85 GLY A C 1
ATOM 705 O O . GLY A 1 87 ? 39.239 6.071 85.522 1.00 25.69 85 GLY A O 1
ATOM 706 N N . LEU A 1 88 ? 37.224 5.902 84.502 1.00 26.91 86 LEU A N 1
ATOM 707 C CA . LEU A 1 88 ? 37.558 6.722 83.352 1.00 27.30 86 LEU A CA 1
ATOM 708 C C . LEU A 1 88 ? 36.991 8.108 83.434 1.00 27.27 86 LEU A C 1
ATOM 709 O O . LEU A 1 88 ? 35.827 8.293 83.729 1.00 28.50 86 LEU A O 1
ATOM 714 N N . ALA A 1 89 ? 37.805 9.081 83.086 1.00 27.79 87 ALA A N 1
ATOM 715 C CA . ALA A 1 89 ? 37.351 10.444 82.907 1.00 28.03 87 ALA A CA 1
ATOM 716 C C . ALA A 1 89 ? 36.524 10.541 81.617 1.00 28.29 87 ALA A C 1
ATOM 717 O O . ALA A 1 89 ? 36.786 9.826 80.640 1.00 28.17 87 ALA A O 1
ATOM 719 N N . TYR A 1 90 ? 35.535 11.428 81.606 1.00 28.40 88 TYR A N 1
ATOM 720 C CA . TYR A 1 90 ? 34.655 11.575 80.450 1.00 28.76 88 TYR A CA 1
ATOM 721 C C . TYR A 1 90 ? 33.966 12.938 80.535 1.00 30.33 88 TYR A C 1
ATOM 722 O O . TYR A 1 90 ? 33.125 13.135 81.424 1.00 30.30 88 TYR A O 1
ATOM 731 N N . ARG A 1 91 ? 34.340 13.875 79.655 1.00 29.95 89 ARG A N 1
ATOM 732 C CA . ARG A 1 91 ? 33.673 15.191 79.602 1.00 31.15 89 ARG A CA 1
ATOM 733 C C . ARG A 1 91 ? 32.285 15.096 79.021 1.00 31.10 89 ARG A C 1
ATOM 734 O O . ARG A 1 91 ? 32.105 14.587 77.923 1.00 29.96 89 ARG A O 1
ATOM 742 N N . THR A 1 92 ? 31.298 15.570 79.781 1.00 32.24 90 THR A N 1
ATOM 743 C CA . THR A 1 92 ? 29.888 15.474 79.366 1.00 33.22 90 THR A CA 1
ATOM 744 C C . THR A 1 92 ? 29.435 16.694 78.564 1.00 33.95 90 THR A C 1
ATOM 745 O O . THR A 1 92 ? 28.260 16.805 78.213 1.00 34.48 90 THR A O 1
ATOM 749 N N . ARG A 1 93 ? 30.372 17.587 78.257 1.00 33.93 91 ARG A N 1
ATOM 750 C CA . ARG A 1 93 ? 30.075 18.800 77.548 1.00 34.56 91 ARG A CA 1
ATOM 751 C C . ARG A 1 93 ? 31.182 19.161 76.583 1.00 34.58 91 ARG A C 1
ATOM 752 O O . ARG A 1 93 ? 32.369 18.994 76.880 1.00 34.17 91 ARG A O 1
ATOM 760 N N . ASP A 1 94 ? 30.766 19.677 75.432 1.00 34.33 92 ASP A N 1
ATOM 761 C CA . ASP A 1 94 ? 31.645 20.303 74.445 1.00 34.33 92 ASP A CA 1
ATOM 762 C C . ASP A 1 94 ? 32.629 19.375 73.809 1.00 33.66 92 ASP A C 1
ATOM 763 O O . ASP A 1 94 ? 33.673 19.837 73.378 1.00 34.31 92 ASP A O 1
ATOM 768 N N . ARG A 1 95 ? 32.330 18.082 73.776 1.00 32.90 93 ARG A N 1
ATOM 769 C CA . ARG A 1 95 ? 33.147 17.132 73.010 1.00 32.11 93 ARG A CA 1
ATOM 770 C C . ARG A 1 95 ? 32.948 17.361 71.517 1.00 31.91 93 ARG A C 1
ATOM 771 O O . ARG A 1 95 ? 31.918 17.898 71.079 1.00 30.67 93 ARG A O 1
ATOM 779 N N . ASP A 1 96 ? 33.976 17.015 70.752 1.00 31.58 94 ASP A N 1
ATOM 780 C CA . ASP A 1 96 ? 33.921 17.133 69.313 1.00 31.77 94 ASP A CA 1
ATOM 781 C C . ASP A 1 96 ? 34.107 15.753 68.704 1.00 32.41 94 ASP A C 1
ATOM 782 O O . ASP A 1 96 ? 34.331 14.749 69.413 1.00 33.08 94 ASP A O 1
ATOM 787 N N . HIS A 1 97 ? 33.992 15.696 67.386 1.00 32.64 95 HIS A N 1
ATOM 788 C CA . HIS A 1 97 ? 33.957 14.450 66.688 1.00 32.92 95 HIS A CA 1
ATOM 789 C C . HIS A 1 97 ? 34.486 14.676 65.274 1.00 32.48 95 HIS A C 1
ATOM 790 O O . HIS A 1 97 ? 34.109 15.646 64.631 1.00 31.25 95 HIS A O 1
ATOM 797 N N . GLY A 1 98 ? 35.326 13.757 64.783 1.00 32.25 96 GLY A N 1
ATOM 798 C CA . GLY A 1 98 ? 35.928 13.884 63.445 1.00 31.14 96 GLY A CA 1
ATOM 799 C C . GLY A 1 98 ? 36.449 12.574 62.873 1.00 31.65 96 GLY A C 1
ATOM 800 O O . GLY A 1 98 ? 36.128 11.469 63.353 1.00 31.00 96 GLY A O 1
ATOM 801 N N . SER A 1 99 ? 37.230 12.702 61.809 1.00 31.19 97 SER A N 1
ATOM 802 C CA . SER A 1 99 ? 37.830 11.568 61.136 1.00 31.08 97 SER A CA 1
ATOM 803 C C . SER A 1 99 ? 38.936 10.929 62.012 1.00 29.63 97 SER A C 1
ATOM 804 O O . SER A 1 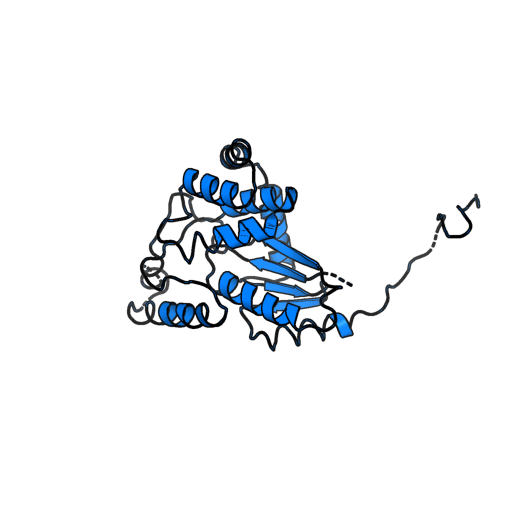99 ? 39.687 11.653 62.685 1.00 28.68 97 SER A O 1
ATOM 807 N N . THR A 1 100 ? 39.051 9.594 62.013 1.00 27.97 98 THR A N 1
ATOM 808 C CA . THR A 1 100 ? 40.089 8.903 62.852 1.00 27.25 98 THR A CA 1
ATOM 809 C C . THR A 1 100 ? 41.124 8.126 62.019 1.00 27.13 98 THR A C 1
ATOM 810 O O . THR A 1 100 ? 41.924 7.361 62.549 1.00 26.21 98 THR A O 1
ATOM 814 N N . PHE A 1 101 ? 41.095 8.324 60.711 1.00 26.46 99 PHE A N 1
ATOM 815 C CA . PHE A 1 101 ? 41.885 7.524 59.832 1.00 28.17 99 PHE A CA 1
ATOM 816 C C . PHE A 1 101 ? 43.362 7.564 60.220 1.00 28.15 99 PHE A C 1
ATOM 817 O O . PHE A 1 101 ? 44.000 6.522 60.360 1.00 27.83 99 PHE A O 1
ATOM 825 N N . ASP A 1 102 ? 43.888 8.777 60.357 1.00 29.02 100 ASP A N 1
ATOM 826 C CA . ASP A 1 102 ? 45.281 9.015 60.732 1.00 30.00 100 ASP A CA 1
ATOM 827 C C . ASP A 1 102 ? 45.619 8.530 62.146 1.00 30.21 100 ASP A C 1
ATOM 828 O O . ASP A 1 102 ? 46.735 8.011 62.398 1.00 29.52 100 ASP A O 1
ATOM 833 N N . LEU A 1 103 ? 44.659 8.666 63.058 1.00 29.07 101 LEU A N 1
ATOM 834 C CA . LEU A 1 103 ? 44.848 8.106 64.381 1.00 29.51 101 LEU A CA 1
ATOM 835 C C . LEU A 1 103 ? 45.073 6.602 64.264 1.00 28.59 101 LEU A C 1
ATOM 836 O O . LEU A 1 103 ? 45.962 6.045 64.884 1.00 29.55 101 LEU A O 1
ATOM 841 N N . HIS A 1 104 ? 44.267 5.938 63.449 1.00 27.75 102 HIS A N 1
ATOM 842 C CA . HIS A 1 104 ? 44.407 4.515 63.289 1.00 26.95 102 HIS A CA 1
ATOM 843 C C . HIS A 1 104 ? 45.734 4.106 62.650 1.00 26.24 102 HIS A C 1
ATOM 844 O O . HIS A 1 104 ? 46.310 3.093 63.051 1.00 26.84 102 HIS A O 1
ATOM 851 N N . ARG A 1 105 ? 46.200 4.873 61.672 1.00 25.36 103 ARG A N 1
ATOM 852 C CA . ARG A 1 105 ? 47.520 4.622 61.061 1.00 25.68 103 ARG A CA 1
ATOM 853 C C . ARG A 1 105 ? 48.622 4.711 62.111 1.00 25.14 103 ARG A C 1
ATOM 854 O O . ARG A 1 105 ? 49.504 3.827 62.180 1.00 23.13 103 ARG A O 1
ATOM 862 N N . LEU A 1 106 ? 48.518 5.723 62.973 1.00 24.73 104 LEU A N 1
ATOM 863 C CA . LEU A 1 106 ? 49.455 5.881 64.090 1.00 25.47 104 LEU A CA 1
ATOM 864 C C . LEU A 1 106 ? 49.322 4.793 65.133 1.00 26.13 104 LEU A C 1
ATOM 865 O O . LEU A 1 106 ? 50.326 4.434 65.752 1.00 27.22 104 LEU A O 1
ATOM 870 N N . LEU A 1 107 ? 48.102 4.254 65.340 1.00 25.92 105 LEU A N 1
ATOM 871 C CA . LEU A 1 107 ? 47.960 3.105 66.229 1.00 25.60 105 LEU A CA 1
ATOM 872 C C . LEU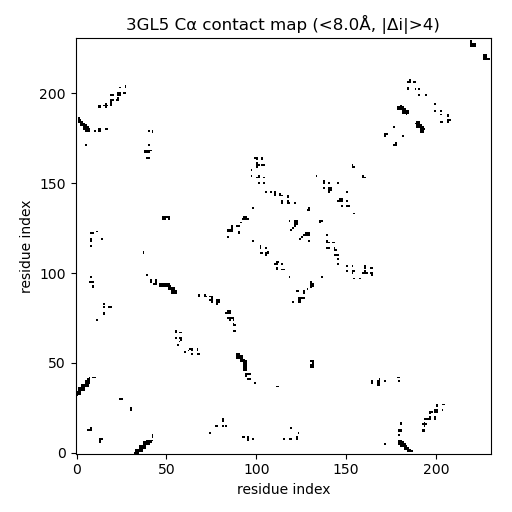 A 1 107 ? 48.746 1.893 65.692 1.00 25.96 105 LEU A C 1
ATOM 873 O O . LEU A 1 107 ? 49.250 1.090 66.471 1.00 25.53 105 LEU A O 1
ATOM 878 N N . HIS A 1 108 ? 48.795 1.754 64.375 1.00 25.33 106 HIS A N 1
ATOM 879 C CA . HIS A 1 108 ? 49.564 0.690 63.754 1.00 26.89 106 HIS A CA 1
ATOM 880 C C . HIS A 1 108 ? 51.068 0.928 63.853 1.00 27.24 106 HIS A C 1
ATOM 881 O O . HIS A 1 108 ? 51.788 0.009 64.139 1.00 28.90 106 HIS A O 1
ATOM 888 N N . LEU A 1 109 ? 51.539 2.144 63.660 1.00 28.32 107 LEU A N 1
ATOM 889 C CA . LEU A 1 109 ? 52.908 2.496 64.117 1.00 30.22 107 LEU A CA 1
ATOM 890 C C . LEU A 1 109 ? 53.200 2.003 65.544 1.00 31.88 107 LEU A C 1
ATOM 891 O O . LEU A 1 109 ? 54.131 1.203 65.770 1.00 32.02 107 LEU A O 1
ATOM 896 N N . ALA A 1 110 ? 52.376 2.437 66.499 1.00 33.02 108 ALA A N 1
ATOM 897 C CA . ALA A 1 110 ? 52.430 1.912 67.874 1.00 33.87 108 ALA A CA 1
ATOM 898 C C . ALA A 1 110 ? 52.395 0.378 67.993 1.00 34.83 108 ALA A C 1
AT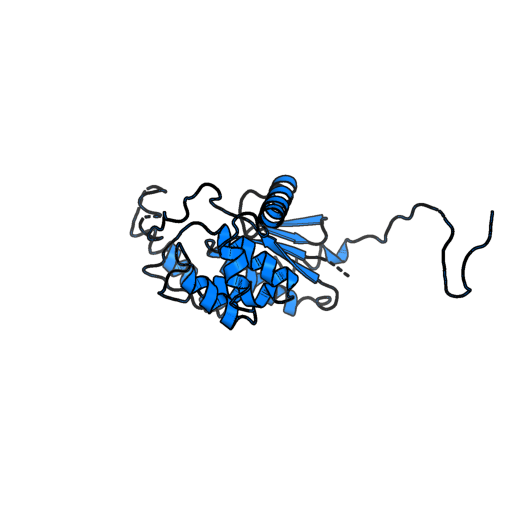OM 899 O O . ALA A 1 110 ? 53.125 -0.193 68.792 1.00 35.02 108 ALA A O 1
ATOM 901 N N . LYS A 1 111 ? 51.539 -0.300 67.229 1.00 36.41 109 LYS A N 1
ATOM 902 C CA . LYS A 1 111 ? 51.369 -1.757 67.411 1.00 37.76 109 LYS A CA 1
ATOM 903 C C . LYS A 1 111 ? 52.700 -2.430 67.065 1.00 38.86 109 LYS A C 1
ATOM 904 O O . LYS A 1 111 ? 53.111 -3.466 67.667 1.00 39.29 109 LYS A O 1
ATOM 910 N N . GLU A 1 112 ? 53.375 -1.779 66.119 1.00 39.04 110 GLU A N 1
ATOM 911 C CA . GLU A 1 112 ? 54.676 -2.169 65.627 1.00 39.41 110 GLU A CA 1
ATOM 912 C C . GLU A 1 112 ? 55.810 -1.374 66.298 1.00 39.50 110 GLU A C 1
ATOM 913 O O . GLU A 1 112 ? 56.916 -1.255 65.758 1.00 41.13 110 GLU A O 1
ATOM 919 N N . ARG A 1 113 ? 55.539 -0.833 67.475 1.00 38.73 111 ARG A N 1
ATOM 920 C CA . ARG A 1 113 ? 56.600 -0.423 68.378 1.00 37.30 111 ARG A CA 1
ATOM 921 C C . ARG A 1 113 ? 56.267 -0.980 69.753 1.00 37.63 111 ARG A C 1
ATOM 922 O O . ARG A 1 113 ? 56.748 -0.457 70.748 1.00 38.13 111 ARG A O 1
ATOM 930 N N . GLY A 1 114 ? 55.431 -2.023 69.803 1.00 37.54 112 GLY A N 1
ATOM 931 C CA . GLY A 1 114 ? 54.965 -2.631 71.053 1.00 37.23 112 GLY A CA 1
ATOM 932 C C . GLY A 1 114 ? 54.250 -1.688 72.021 1.00 37.44 112 GLY A C 1
ATOM 933 O O . GLY A 1 114 ? 54.132 -1.995 73.225 1.00 37.73 112 GLY A O 1
ATOM 934 N N . ARG A 1 115 ? 53.783 -0.544 71.520 1.00 36.87 113 ARG A N 1
ATOM 935 C CA . ARG A 1 115 ? 53.170 0.483 72.372 1.00 36.51 113 ARG A CA 1
ATOM 936 C C . ARG A 1 115 ? 51.687 0.655 72.062 1.00 35.78 113 ARG A C 1
ATOM 937 O O . ARG A 1 115 ? 51.122 1.711 72.322 1.00 35.91 113 ARG A O 1
ATOM 945 N N . HIS A 1 116 ? 51.056 -0.382 71.516 1.00 34.90 114 HIS A N 1
ATOM 946 C CA . HIS A 1 116 ? 49.700 -0.244 71.012 1.00 34.42 114 HIS A CA 1
ATOM 947 C C . HIS A 1 116 ? 48.716 0.258 72.112 1.00 34.63 114 HIS A C 1
ATOM 948 O O . HIS A 1 116 ? 48.030 1.272 71.911 1.00 34.20 114 HIS A O 1
ATOM 955 N N . GLU A 1 117 ? 48.719 -0.402 73.271 1.00 34.10 115 GLU A N 1
ATOM 956 C CA . GLU A 1 117 ? 47.767 -0.068 74.311 1.00 34.92 115 GLU A CA 1
ATOM 957 C C . GLU A 1 117 ? 47.992 1.317 74.936 1.00 33.77 115 GLU A C 1
ATOM 958 O O . GLU A 1 117 ? 47.019 2.039 75.224 1.00 32.71 115 GLU A O 1
ATOM 964 N N . ALA A 1 118 ? 49.270 1.706 75.058 1.00 32.14 116 ALA A N 1
ATOM 965 C CA . ALA A 1 118 ? 49.641 3.055 75.502 1.00 30.55 116 ALA A CA 1
ATOM 966 C C . ALA A 1 118 ? 49.141 4.143 74.561 1.00 29.90 116 ALA A C 1
ATOM 967 O O . ALA A 1 118 ? 48.644 5.175 75.008 1.00 31.62 116 ALA A O 1
ATOM 969 N N . LEU A 1 119 ? 49.238 3.956 73.257 1.00 28.77 117 LEU A N 1
ATOM 970 C CA . LEU A 1 119 ? 48.763 5.016 72.360 1.00 27.74 117 LEU A CA 1
ATOM 971 C C . LEU A 1 119 ? 47.218 4.992 72.253 1.00 27.52 117 LEU A C 1
ATOM 972 O O . LEU A 1 119 ? 46.561 6.050 72.132 1.00 27.47 117 LEU A O 1
ATOM 977 N N . LEU A 1 120 ? 46.654 3.793 72.308 1.00 27.58 118 LEU A N 1
ATOM 978 C CA . LEU A 1 120 ? 45.193 3.652 72.307 1.00 28.97 118 LEU A CA 1
ATOM 979 C C . LEU A 1 120 ? 44.573 4.421 73.501 1.00 28.49 118 LEU A C 1
ATOM 980 O O . LEU A 1 120 ? 43.678 5.266 73.327 1.00 28.28 118 LEU A O 1
ATOM 985 N N . ASP A 1 121 ? 45.089 4.162 74.702 1.00 28.82 119 ASP A N 1
ATOM 986 C CA . ASP A 1 121 ? 44.635 4.894 75.890 1.00 28.87 119 ASP A CA 1
ATOM 987 C C . ASP A 1 121 ? 44.918 6.373 75.806 1.00 28.26 119 ASP A C 1
ATOM 988 O O . ASP A 1 121 ? 44.093 7.136 76.235 1.00 28.32 119 ASP A O 1
ATOM 993 N N . ALA A 1 122 ? 46.043 6.783 75.197 1.00 27.47 120 ALA A N 1
ATOM 994 C CA . ALA A 1 122 ? 46.314 8.204 75.015 1.00 26.53 120 ALA A CA 1
ATOM 995 C C . ALA A 1 122 ? 45.301 8.860 74.105 1.00 26.23 120 ALA A C 1
ATOM 996 O O . ALA A 1 122 ? 44.874 9.959 74.361 1.00 25.39 120 ALA A O 1
ATOM 998 N N . PHE A 1 123 ? 45.029 8.233 72.965 1.00 26.37 121 PHE A N 1
ATOM 999 C CA . PHE A 1 123 ? 44.078 8.789 72.040 1.00 27.45 121 PHE A CA 1
ATOM 1000 C C . PHE A 1 123 ? 42.660 8.888 72.662 1.00 27.85 121 PHE A C 1
ATOM 1001 O O . PHE A 1 123 ? 41.965 9.894 72.442 1.00 28.38 121 PHE A O 1
ATOM 1009 N N . TYR A 1 124 ? 42.251 7.851 73.405 1.00 27.96 122 TYR A N 1
ATOM 1010 C CA . TYR A 1 124 ? 40.954 7.847 74.109 1.00 27.73 122 TYR A CA 1
ATOM 1011 C C . TYR A 1 124 ? 40.868 8.974 75.117 1.00 28.49 122 TYR A C 1
ATOM 1012 O O . TYR A 1 124 ? 39.835 9.693 75.153 1.00 28.04 122 TYR A O 1
ATOM 1021 N N A ARG A 1 125 ? 41.932 9.117 75.914 0.40 28.35 123 ARG A N 1
ATOM 1022 N N B ARG A 1 125 ? 41.908 9.148 75.937 0.20 28.30 123 ARG A N 1
ATOM 1023 N N C ARG A 1 125 ? 41.936 9.114 75.920 0.40 28.16 123 ARG A N 1
ATOM 1024 C CA A ARG A 1 125 ? 42.088 10.184 76.896 0.40 28.51 123 ARG A CA 1
ATOM 1025 C CA B ARG A 1 125 ? 41.943 10.253 76.897 0.20 28.37 123 ARG A CA 1
ATOM 1026 C CA C ARG A 1 125 ? 42.109 10.187 76.910 0.40 28.12 123 ARG A CA 1
ATOM 1027 C C A ARG A 1 125 ? 42.076 11.545 76.205 0.40 28.96 123 ARG A C 1
ATOM 1028 C C B ARG A 1 125 ? 42.031 11.589 76.176 0.20 28.78 123 ARG A C 1
ATOM 1029 C C C ARG A 1 125 ? 42.091 11.549 76.216 0.40 28.74 123 ARG A C 1
ATOM 1030 O O A ARG A 1 125 ? 41.337 12.452 76.602 0.40 28.71 123 ARG A O 1
ATOM 1031 O O B ARG A 1 125 ? 41.323 12.533 76.536 0.20 28.65 123 ARG A O 1
ATOM 1032 O O C ARG A 1 125 ? 41.358 12.457 76.623 0.40 28.51 123 ARG A O 1
ATOM 1054 N N . GLY A 1 126 ? 42.889 11.670 75.157 1.00 29.04 124 GLY A N 1
ATOM 1055 C CA . GLY A 1 126 ? 42.905 12.877 74.287 1.00 29.29 124 GLY A CA 1
ATOM 1056 C C . GLY A 1 126 ? 41.509 13.230 73.763 1.00 29.28 124 GLY A C 1
ATOM 1057 O O . GLY A 1 126 ? 41.118 14.389 73.747 1.00 29.90 124 GLY A O 1
ATOM 1058 N N . ASN A 1 127 ? 40.742 12.220 73.376 1.00 29.71 125 ASN A N 1
ATOM 1059 C CA . ASN A 1 127 ? 39.370 12.435 72.902 1.00 29.85 125 ASN A CA 1
ATOM 1060 C C . ASN A 1 127 ? 38.350 12.800 74.031 1.00 30.02 125 ASN A C 1
ATOM 1061 O O . ASN A 1 127 ? 37.742 13.880 74.010 1.00 28.43 125 ASN A O 1
ATOM 1066 N N . PHE A 1 128 ? 38.224 11.925 75.032 1.00 30.31 126 PHE A N 1
ATOM 1067 C CA . PHE A 1 128 ? 37.121 11.963 75.995 1.00 31.06 126 PHE A CA 1
ATOM 1068 C C . PHE A 1 128 ? 37.410 12.688 77.306 1.00 31.72 126 PHE A C 1
ATOM 1069 O O . PHE A 1 128 ? 36.482 13.198 77.939 1.00 32.82 126 PHE A O 1
ATOM 1077 N N . ALA A 1 129 ? 38.680 12.764 77.697 1.00 31.78 127 ALA A N 1
ATOM 1078 C CA . ALA A 1 129 ? 39.083 13.411 78.964 1.00 32.20 127 ALA A CA 1
ATOM 1079 C C . ALA A 1 129 ? 39.543 14.841 78.793 1.00 32.53 127 ALA A C 1
ATOM 1080 O O . ALA A 1 129 ? 39.584 15.600 79.719 1.00 33.90 127 ALA A O 1
ATOM 1082 N N . ASP A 1 130 ? 39.848 15.226 77.584 1.00 33.73 128 ASP A N 1
ATOM 1083 C CA . ASP A 1 130 ? 40.676 16.370 77.351 1.00 34.82 128 ASP A CA 1
ATOM 1084 C C . ASP A 1 130 ? 39.901 17.347 76.477 1.00 35.01 128 ASP A C 1
ATOM 1085 O O . ASP A 1 130 ? 39.271 16.936 75.502 1.00 34.36 128 ASP A O 1
ATOM 1090 N N . GLU A 1 131 ? 39.973 18.636 76.797 1.00 35.42 129 GLU A N 1
ATOM 1091 C CA . GLU A 1 131 ? 39.223 19.689 76.083 1.00 35.86 129 GLU A CA 1
ATOM 1092 C C . GLU A 1 131 ? 39.798 19.978 74.685 1.00 35.25 129 GLU A C 1
ATOM 1093 O O . GLU A 1 131 ? 39.042 20.268 73.746 1.00 34.77 129 GLU A O 1
ATOM 1099 N N . ARG A 1 132 ? 41.120 19.835 74.534 1.00 34.27 130 ARG A N 1
ATOM 1100 C CA . ARG A 1 132 ? 41.742 19.901 73.220 1.00 33.20 130 ARG A CA 1
ATOM 1101 C C . ARG A 1 132 ? 41.291 18.749 72.323 1.00 32.42 130 ARG A C 1
ATOM 1102 O O . ARG A 1 132 ? 41.200 17.593 72.753 1.00 31.51 130 ARG A O 1
ATOM 1110 N N . SER A 1 133 ? 41.021 19.079 71.066 1.00 31.83 131 SER A N 1
ATOM 1111 C CA . SER A 1 133 ? 40.595 18.112 70.066 1.00 31.35 131 SER A CA 1
ATOM 1112 C C . SER A 1 133 ? 41.751 17.213 69.624 1.00 30.94 131 SER A C 1
ATOM 1113 O O . SER A 1 133 ? 42.909 17.654 69.540 1.00 31.38 131 SER A O 1
ATOM 1116 N N . VAL A 1 134 ? 41.432 15.951 69.377 1.00 31.26 132 VAL A N 1
ATOM 1117 C CA . VAL A 1 134 ? 42.339 15.048 68.680 1.00 31.50 132 VAL A CA 1
ATOM 1118 C C . VAL A 1 134 ? 42.129 15.054 67.158 1.00 31.66 132 VAL A C 1
ATOM 1119 O O . VAL A 1 134 ? 42.797 14.291 66.434 1.00 33.19 132 VAL A O 1
ATOM 1123 N N . PHE A 1 135 ? 41.212 15.881 66.659 1.00 30.60 133 PHE A N 1
ATOM 1124 C CA . PHE A 1 135 ? 40.838 15.810 65.219 1.00 30.60 133 PHE A CA 1
ATOM 1125 C C . PHE A 1 135 ? 41.447 16.935 64.388 1.00 29.97 133 PHE A C 1
ATOM 1126 O O . PHE A 1 135 ? 41.606 18.054 64.868 1.00 29.19 133 PHE A O 1
ATOM 1134 N N . ASN A 1 136 ? 41.804 16.642 63.151 1.00 29.72 134 ASN A N 1
ATOM 1135 C CA . ASN A 1 136 ? 42.373 17.663 62.312 1.00 30.87 134 ASN A CA 1
ATOM 1136 C C . ASN A 1 136 ? 43.450 18.547 63.031 1.00 31.38 134 ASN A C 1
ATOM 1137 O O . ASN A 1 136 ? 43.420 19.778 62.913 1.00 30.44 134 ASN A O 1
ATOM 1142 N N . ASP A 1 137 ? 44.368 17.919 63.783 1.00 31.66 135 ASP A N 1
ATOM 1143 C CA . ASP A 1 137 ? 45.466 18.615 64.459 1.00 32.88 135 ASP A CA 1
ATOM 1144 C C . ASP A 1 137 ? 46.685 17.682 64.641 1.00 33.64 135 ASP A C 1
ATOM 1145 O O . ASP A 1 137 ? 46.822 16.968 65.661 1.00 33.64 135 ASP A O 1
ATOM 1150 N N . ASP A 1 138 ? 47.574 17.707 63.651 1.00 33.10 136 ASP A N 1
ATOM 1151 C CA . ASP A 1 138 ? 48.697 16.797 63.607 1.00 33.79 136 ASP A CA 1
ATOM 1152 C C . ASP A 1 138 ? 49.634 16.982 64.789 1.00 32.77 136 ASP A C 1
ATOM 1153 O O . ASP A 1 138 ? 50.091 16.005 65.370 1.00 31.85 136 ASP A O 1
ATOM 1158 N N . GLU A 1 139 ? 49.890 18.234 65.165 1.00 32.71 137 GLU A N 1
ATOM 1159 C CA . GLU A 1 139 ? 50.754 18.511 66.302 1.00 33.26 137 GLU A CA 1
ATOM 1160 C C . GLU A 1 139 ? 50.203 17.933 67.623 1.00 32.91 137 GLU A C 1
ATOM 1161 O O . GLU A 1 139 ? 50.957 17.408 68.439 1.00 32.58 137 GLU A O 1
ATOM 1167 N N . ARG A 1 140 ? 48.889 17.969 67.792 1.00 32.64 138 ARG A N 1
ATOM 1168 C CA . ARG A 1 140 ? 48.247 17.259 68.916 1.00 32.82 138 ARG A CA 1
ATOM 1169 C C . ARG A 1 140 ? 48.565 15.758 68.925 1.00 31.80 138 ARG A C 1
ATOM 1170 O O . ARG A 1 140 ? 48.934 15.196 69.953 1.00 31.83 138 ARG A O 1
ATOM 1178 N N . LEU A 1 141 ? 48.434 15.121 67.778 1.00 31.47 139 LEU A N 1
ATOM 1179 C CA . LEU A 1 141 ? 48.757 13.696 67.670 1.00 31.35 139 LEU A CA 1
ATOM 1180 C C . LEU A 1 141 ? 50.226 13.444 67.953 1.00 30.96 139 LEU A C 1
ATOM 1181 O O . LEU A 1 141 ? 50.568 12.461 68.598 1.00 31.92 139 LEU A O 1
ATOM 1186 N N . VAL A 1 142 ? 51.091 14.339 67.502 1.00 30.41 140 VAL A N 1
ATOM 1187 C CA . VAL A 1 142 ? 52.485 14.185 67.776 1.00 29.88 140 VAL A CA 1
ATOM 1188 C C . VAL A 1 142 ? 52.739 14.177 69.298 1.00 30.16 140 VAL A C 1
ATOM 1189 O O . VAL A 1 142 ? 53.421 13.279 69.831 1.00 29.76 140 VAL A O 1
ATOM 1193 N N . GLU A 1 143 ? 52.161 15.155 69.993 1.00 30.24 141 GLU A N 1
ATOM 1194 C CA . GLU A 1 143 ? 52.335 15.288 71.437 1.00 30.01 141 GLU A CA 1
ATOM 1195 C C . GLU A 1 143 ? 51.786 14.051 72.135 1.00 29.65 141 GLU A C 1
ATOM 1196 O O . GLU A 1 143 ? 52.488 13.443 72.938 1.00 29.00 141 GLU A O 1
ATOM 1202 N N . LEU A 1 144 ? 50.539 13.673 71.823 1.00 28.50 142 LEU A N 1
ATOM 1203 C CA . LEU A 1 144 ? 49.961 12.457 72.400 1.00 28.22 142 LEU A CA 1
ATOM 1204 C C . LEU A 1 144 ? 50.817 11.211 72.140 1.00 28.16 142 LEU A C 1
ATOM 1205 O O . LEU A 1 144 ? 50.942 10.340 72.996 1.00 29.24 142 LEU A O 1
ATOM 1210 N N . ALA A 1 145 ? 51.389 11.125 70.953 1.00 27.40 143 ALA A N 1
ATOM 1211 C CA . ALA A 1 145 ? 52.166 9.964 70.583 1.00 27.93 143 ALA A CA 1
ATOM 1212 C C . ALA A 1 145 ? 53.510 9.938 71.339 1.00 28.80 143 ALA A C 1
ATOM 1213 O O . ALA A 1 145 ? 53.898 8.907 71.920 1.00 29.69 143 ALA A O 1
ATOM 1215 N N . VAL A 1 146 ? 54.185 11.082 71.395 1.00 29.06 144 VAL A N 1
ATOM 1216 C CA . VAL A 1 146 ? 55.442 11.161 72.122 1.00 29.55 144 VAL A CA 1
ATOM 1217 C C . VAL A 1 146 ? 55.192 10.766 73.580 1.00 30.01 144 VAL A C 1
ATOM 1218 O O . VAL A 1 146 ? 55.973 10.009 74.170 1.00 29.30 144 VAL A O 1
ATOM 1222 N N . GLY A 1 147 ? 54.074 11.236 74.139 1.00 29.21 145 GLY A N 1
ATOM 1223 C CA . GLY A 1 147 ? 53.773 10.974 75.540 1.00 28.99 145 GLY A CA 1
ATOM 1224 C C . GLY A 1 147 ? 53.610 9.490 75.814 1.00 29.19 145 GLY A C 1
ATOM 1225 O O . GLY A 1 147 ? 53.909 9.012 76.918 1.00 28.71 145 GLY A O 1
ATOM 1226 N N . ALA A 1 148 ? 53.169 8.763 74.788 1.00 29.10 146 ALA A N 1
ATOM 1227 C CA . ALA A 1 148 ? 52.963 7.314 74.846 1.00 29.56 146 ALA A CA 1
ATOM 1228 C C . ALA A 1 148 ? 54.237 6.456 74.623 1.00 30.27 146 ALA A C 1
ATOM 1229 O O . ALA A 1 148 ? 54.163 5.220 74.590 1.00 30.43 146 ALA A O 1
ATOM 1231 N N . GLY A 1 149 ? 55.399 7.100 74.500 1.00 30.46 147 GLY A N 1
ATOM 1232 C CA . GLY A 1 149 ? 56.635 6.385 74.252 1.00 31.13 147 GLY A CA 1
ATOM 1233 C C . GLY A 1 149 ? 57.154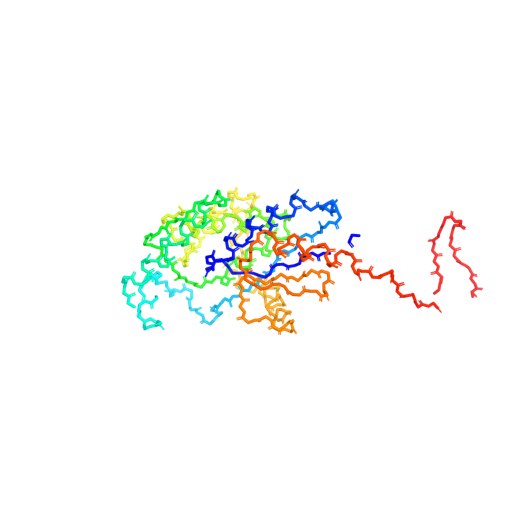 6.386 72.820 1.00 32.06 147 GLY A C 1
ATOM 1234 O O . GLY A 1 149 ? 58.288 5.964 72.574 1.00 31.29 147 GLY A O 1
ATOM 1235 N N . LEU A 1 150 ? 56.351 6.855 71.867 1.00 32.42 148 LEU A N 1
ATOM 1236 C CA . LEU A 1 150 ? 56.772 6.807 70.464 1.00 34.01 148 LEU A CA 1
ATOM 1237 C C . LEU A 1 150 ? 57.768 7.919 70.117 1.00 33.75 148 LEU A C 1
ATOM 1238 O O . LEU A 1 150 ? 57.839 8.917 70.822 1.00 33.77 148 LEU A O 1
ATOM 1243 N N . ASP A 1 151 ? 58.533 7.733 69.044 1.00 34.40 149 ASP A N 1
ATOM 1244 C CA . ASP A 1 151 ? 59.480 8.756 68.535 1.00 35.36 149 ASP A CA 1
ATOM 1245 C C . ASP A 1 151 ? 58.788 9.774 67.616 1.00 35.22 149 ASP A C 1
ATOM 1246 O O . ASP A 1 151 ? 57.943 9.399 66.829 1.00 35.62 149 ASP A O 1
ATOM 1251 N N . ALA A 1 152 ? 59.199 11.039 67.683 1.00 35.20 150 ALA A N 1
ATOM 1252 C CA . ALA A 1 152 ? 58.472 12.172 67.089 1.00 34.92 150 ALA A CA 1
ATOM 1253 C C . ALA A 1 152 ? 58.698 12.447 65.601 1.00 35.12 150 ALA A C 1
ATOM 1254 O O . ALA A 1 152 ? 57.716 12.700 64.863 1.00 35.32 150 ALA A O 1
ATOM 1256 N N A GLU A 1 153 ? 59.966 12.426 65.175 0.50 34.64 151 GLU A N 1
ATOM 1257 N N B GLU A 1 153 ? 59.957 12.432 65.148 0.50 34.89 151 GLU A N 1
ATOM 1258 C CA A GLU A 1 153 ? 60.328 12.639 63.767 0.50 34.38 151 GLU A CA 1
ATOM 1259 C CA B GLU A 1 153 ? 60.254 12.676 63.721 0.50 34.85 151 GLU A CA 1
ATOM 1260 C C A GLU A 1 153 ? 59.603 11.583 62.941 0.50 34.43 151 GLU A C 1
ATOM 1261 C C B GLU A 1 153 ? 59.641 11.555 62.894 0.50 34.73 151 GLU A C 1
ATOM 1262 O O A GLU A 1 153 ? 59.165 11.831 61.810 0.50 34.79 151 GLU A O 1
ATOM 1263 O O B GLU A 1 153 ? 59.331 11.724 61.705 0.50 35.08 151 GLU A O 1
ATOM 1274 N N . GLU A 1 154 ? 59.485 10.411 63.557 1.00 34.34 152 GLU A N 1
ATOM 1275 C CA . GLU A 1 154 ? 58.916 9.208 63.003 1.00 33.77 152 GLU A CA 1
ATOM 1276 C C . GLU A 1 154 ? 57.397 9.266 62.941 1.00 34.09 152 GLU A C 1
ATOM 1277 O O . GLU A 1 154 ? 56.783 8.923 61.917 1.00 34.86 152 GLU A O 1
ATOM 1283 N N . VAL A 1 155 ? 56.787 9.708 64.038 1.00 33.06 153 VAL A N 1
ATOM 1284 C CA . VAL A 1 155 ? 55.348 9.796 64.119 1.00 32.40 153 VAL A CA 1
ATOM 1285 C C . VAL A 1 155 ? 54.900 10.779 63.064 1.00 31.93 153 VAL A C 1
ATOM 1286 O O . VAL A 1 155 ? 53.914 10.568 62.386 1.00 32.59 153 VAL A O 1
ATOM 1290 N N . ARG A 1 156 ? 55.698 11.825 62.901 1.00 32.35 154 ARG A N 1
ATOM 1291 C CA . ARG A 1 156 ? 55.502 12.865 61.907 1.00 32.37 154 ARG A CA 1
ATOM 1292 C C . ARG A 1 156 ? 55.628 12.365 60.482 1.00 32.52 154 ARG A C 1
ATOM 1293 O O . ARG A 1 156 ? 54.844 12.783 59.608 1.00 32.88 154 ARG A O 1
ATOM 1301 N N . ALA A 1 157 ? 56.606 11.487 60.245 1.00 31.87 155 ALA A N 1
ATOM 1302 C CA . ALA A 1 157 ? 56.754 10.842 58.936 1.00 31.49 155 ALA A CA 1
ATOM 1303 C C . ALA A 1 157 ? 55.503 10.023 58.598 1.00 31.20 155 ALA A C 1
ATOM 1304 O O . ALA A 1 157 ? 55.017 10.085 57.484 1.00 31.21 155 ALA A O 1
ATOM 1306 N N . VAL A 1 158 ? 54.983 9.266 59.559 1.00 31.66 156 VAL A N 1
ATOM 1307 C CA . VAL A 1 158 ? 53.732 8.508 59.330 1.00 32.28 156 VAL A CA 1
ATOM 1308 C C . VAL A 1 158 ? 52.560 9.462 58.970 1.00 32.67 156 VAL A C 1
ATOM 1309 O O . VAL A 1 158 ? 51.815 9.229 58.029 1.00 33.00 156 VAL A O 1
ATOM 1313 N N . LEU A 1 159 ? 52.466 10.572 59.688 1.00 33.41 157 LEU A N 1
ATOM 1314 C CA . LEU A 1 159 ? 51.418 11.544 59.460 1.00 34.08 157 LEU A CA 1
ATOM 1315 C C . LEU A 1 159 ? 51.588 12.260 58.140 1.00 34.82 157 LEU A C 1
ATOM 1316 O O . LEU A 1 159 ? 50.588 12.602 57.499 1.00 36.42 157 LEU A O 1
ATOM 1321 N N . ALA A 1 160 ? 52.842 12.468 57.727 1.00 34.09 158 ALA A N 1
ATOM 1322 C CA . ALA A 1 160 ? 53.163 13.103 56.443 1.00 33.96 158 ALA A CA 1
ATOM 1323 C C . ALA A 1 160 ? 52.933 12.175 55.243 1.00 34.16 158 ALA A C 1
ATOM 1324 O O . ALA A 1 160 ? 52.728 12.646 54.105 1.00 33.99 158 ALA A O 1
ATOM 1326 N N . ASP A 1 161 ? 53.000 10.865 55.477 1.00 34.37 159 ASP A N 1
ATOM 1327 C CA . ASP A 1 161 ? 52.836 9.896 54.384 1.00 34.55 159 ASP A CA 1
ATOM 1328 C C . ASP A 1 161 ? 51.515 9.127 54.510 1.00 34.45 159 ASP A C 1
ATOM 1329 O O . ASP A 1 161 ? 51.471 8.129 55.240 1.00 34.92 159 ASP A O 1
ATOM 1334 N N . PRO A 1 162 ? 50.446 9.583 53.793 1.00 33.99 160 PRO A N 1
ATOM 1335 C CA . PRO A 1 162 ? 49.104 8.947 53.844 1.00 33.44 160 PRO A CA 1
ATOM 1336 C C . PRO A 1 162 ? 49.086 7.425 53.655 1.00 32.59 160 PRO A C 1
ATOM 1337 O O . PRO A 1 162 ? 48.261 6.757 54.269 1.00 32.64 160 PRO A O 1
ATOM 1341 N N . ALA A 1 163 ? 49.978 6.884 52.829 1.00 31.37 161 ALA A N 1
ATOM 1342 C CA . ALA A 1 163 ? 50.019 5.433 52.616 1.00 30.06 161 ALA A CA 1
ATOM 1343 C C . ALA A 1 163 ? 50.621 4.662 53.789 1.00 29.39 161 ALA A C 1
ATOM 1344 O O . ALA A 1 163 ? 50.416 3.461 53.882 1.00 28.72 161 ALA A O 1
ATOM 1346 N N . ALA A 1 164 ? 51.376 5.352 54.654 1.00 28.27 162 ALA A N 1
ATOM 1347 C CA . ALA A 1 164 ? 51.990 4.751 55.827 1.00 27.77 162 ALA A CA 1
ATOM 1348 C C . ALA A 1 164 ? 50.939 4.113 56.717 1.00 28.24 162 ALA A C 1
ATOM 1349 O O . ALA A 1 164 ? 50.179 4.833 57.389 1.00 28.88 162 ALA A O 1
ATOM 1351 N N . TYR A 1 165 ? 50.919 2.772 56.720 1.00 27.80 163 TYR A N 1
ATOM 1352 C CA . TYR A 1 165 ? 50.042 1.932 57.531 1.00 27.98 163 TYR A CA 1
ATOM 1353 C C . TYR A 1 165 ? 48.585 1.884 57.063 1.00 29.07 163 TYR A C 1
ATOM 1354 O O . TYR A 1 165 ? 47.716 1.278 57.735 1.00 28.73 163 TYR A O 1
ATOM 1363 N N . ALA A 1 166 ? 48.320 2.505 55.916 1.00 29.27 164 ALA A N 1
ATOM 1364 C CA . ALA A 1 166 ? 46.968 2.508 55.361 1.00 29.77 164 ALA A CA 1
ATOM 1365 C C . ALA A 1 166 ? 46.465 1.080 55.071 1.00 29.95 164 ALA A C 1
ATOM 1366 O O . ALA A 1 166 ? 45.297 0.759 55.313 1.00 29.84 164 ALA A O 1
ATOM 1368 N N . ASP A 1 167 ? 47.351 0.238 54.546 1.00 30.30 165 ASP A N 1
ATOM 1369 C CA . ASP A 1 167 ? 46.977 -1.129 54.172 1.00 30.86 165 ASP A CA 1
ATOM 1370 C C . ASP A 1 167 ? 46.537 -1.901 55.410 1.00 30.27 165 ASP A C 1
ATOM 1371 O O . ASP A 1 167 ? 45.539 -2.657 55.387 1.00 29.77 165 ASP A O 1
ATOM 1376 N N . GLU A 1 168 ? 47.286 -1.672 56.480 1.00 29.04 166 GLU A N 1
ATOM 1377 C CA . GLU A 1 168 ? 47.067 -2.316 57.749 1.00 29.73 166 GLU A CA 1
ATOM 1378 C C . GLU A 1 168 ? 45.731 -1.877 58.364 1.00 28.89 166 GLU A C 1
ATOM 1379 O O . GLU A 1 168 ? 44.986 -2.691 58.887 1.00 29.40 166 GLU A O 1
ATOM 1385 N N . VAL A 1 169 ? 45.430 -0.589 58.304 1.00 28.32 167 VAL A N 1
ATOM 1386 C CA . VAL A 1 169 ? 44.124 -0.126 58.759 1.00 26.90 167 VAL A CA 1
ATOM 1387 C C . VAL A 1 169 ? 42.997 -0.795 57.971 1.00 27.09 167 VAL A C 1
ATOM 1388 O O . VAL A 1 169 ? 42.062 -1.347 58.565 1.00 28.74 167 VAL A O 1
ATOM 1392 N N . ARG A 1 170 ? 43.072 -0.739 56.638 1.00 26.05 168 ARG A N 1
ATOM 1393 C CA . ARG A 1 170 ? 42.028 -1.310 55.817 1.00 25.38 168 ARG A CA 1
ATOM 1394 C C . ARG A 1 170 ? 41.905 -2.813 56.074 1.00 25.02 168 ARG A C 1
ATOM 1395 O O . ARG A 1 170 ? 40.815 -3.319 56.071 1.00 26.75 168 ARG A O 1
ATOM 1403 N N . ALA A 1 171 ? 43.013 -3.533 56.272 1.00 24.89 169 ALA A N 1
ATOM 1404 C CA . ALA A 1 171 ? 42.947 -4.976 56.474 1.00 23.79 169 ALA A CA 1
ATOM 1405 C C . ALA A 1 171 ? 42.196 -5.312 57.775 1.00 24.43 169 ALA A C 1
ATOM 1406 O O . ALA A 1 171 ? 41.411 -6.230 57.805 1.00 25.22 169 ALA A O 1
ATOM 1408 N N . ASP A 1 172 ? 42.385 -4.528 58.836 1.00 25.05 170 ASP A N 1
ATOM 1409 C CA . ASP A 1 172 ? 41.627 -4.715 60.073 1.00 23.87 170 ASP A CA 1
ATOM 1410 C C . ASP A 1 172 ? 40.146 -4.461 59.781 1.00 24.36 170 ASP A C 1
ATOM 1411 O O . ASP A 1 172 ? 39.258 -5.201 60.222 1.00 24.42 170 ASP A O 1
ATOM 1416 N N . GLU A 1 173 ? 39.871 -3.414 59.008 1.00 24.44 171 GLU A N 1
ATOM 1417 C CA . GLU A 1 173 ? 38.469 -3.071 58.732 1.00 24.26 171 GLU A CA 1
ATOM 1418 C C . GLU A 1 173 ? 37.823 -4.145 57.884 1.00 23.08 171 GLU A C 1
ATOM 1419 O O . GLU A 1 173 ? 36.710 -4.520 58.110 1.00 24.05 171 GLU A O 1
ATOM 1425 N N . ARG A 1 174 ? 38.551 -4.616 56.901 1.00 24.36 172 ARG A N 1
ATOM 1426 C CA . ARG A 1 174 ? 38.118 -5.726 56.063 1.00 25.90 172 ARG A CA 1
ATOM 1427 C C . ARG A 1 174 ? 37.735 -6.961 56.900 1.00 25.54 172 ARG A C 1
ATOM 1428 O O . ARG A 1 174 ? 36.660 -7.519 56.746 1.00 25.80 172 ARG A O 1
ATOM 1436 N N . GLU A 1 175 ? 38.640 -7.380 57.783 1.00 26.56 173 GLU A N 1
ATOM 1437 C CA . GLU A 1 175 ? 38.440 -8.535 58.693 1.00 25.28 173 GLU A CA 1
ATOM 1438 C C . GLU A 1 175 ? 37.157 -8.397 59.567 1.00 25.16 173 GLU A C 1
ATOM 1439 O O . GLU A 1 175 ? 36.360 -9.345 59.682 1.00 24.12 173 GLU A O 1
ATOM 1445 N N . ALA A 1 176 ? 36.921 -7.202 60.113 1.00 25.46 174 ALA A N 1
ATOM 1446 C CA . ALA A 1 176 ? 35.705 -6.914 60.890 1.00 26.10 174 ALA A CA 1
ATOM 1447 C C . ALA A 1 176 ? 34.452 -7.102 60.037 1.00 27.02 174 ALA A C 1
ATOM 1448 O O . ALA A 1 176 ? 33.447 -7.691 60.474 1.00 27.07 174 ALA A O 1
ATOM 1450 N N . ALA A 1 177 ? 34.504 -6.557 58.825 1.00 26.81 175 ALA A N 1
ATOM 1451 C CA . ALA A 1 177 ? 33.405 -6.699 57.871 1.00 27.13 175 ALA A CA 1
ATOM 1452 C C . ALA A 1 177 ? 33.177 -8.192 57.540 1.00 26.81 175 ALA A C 1
ATOM 1453 O O . ALA A 1 177 ? 32.047 -8.657 57.542 1.00 26.49 175 ALA A O 1
ATOM 1455 N N . GLN A 1 178 ? 34.248 -8.953 57.331 1.00 27.26 176 GLN A N 1
ATOM 1456 C CA . GLN A 1 178 ? 34.116 -10.395 57.087 1.00 27.20 176 GLN A CA 1
ATOM 1457 C C . GLN A 1 178 ? 33.542 -11.131 58.292 1.00 27.66 176 GLN A C 1
ATOM 1458 O O . GLN A 1 178 ? 32.806 -12.105 58.125 1.00 28.71 176 GLN A O 1
ATOM 1464 N N . LEU A 1 179 ? 33.891 -10.696 59.504 1.00 26.69 177 LEU A N 1
ATOM 1465 C CA . LEU A 1 179 ? 33.379 -11.340 60.702 1.00 26.16 177 LEU A CA 1
ATOM 1466 C C . LEU A 1 179 ? 31.963 -10.925 61.070 1.00 27.11 177 LEU A C 1
ATOM 1467 O O . LEU A 1 179 ? 31.470 -11.369 62.092 1.00 28.49 177 LEU A O 1
ATOM 1472 N N . GLY A 1 180 ? 31.332 -10.081 60.252 1.00 27.20 178 GLY A N 1
ATOM 1473 C CA . GLY A 1 180 ? 29.947 -9.678 60.453 1.00 27.37 178 GLY A CA 1
ATOM 1474 C C . GLY A 1 180 ? 29.678 -8.423 61.283 1.00 27.70 178 GLY A C 1
ATOM 1475 O O . GLY A 1 180 ? 28.520 -8.021 61.404 1.00 28.52 178 GLY A O 1
ATOM 1476 N N . ALA A 1 181 ? 30.717 -7.795 61.833 1.00 26.96 179 ALA A N 1
ATOM 1477 C CA . ALA A 1 181 ? 30.558 -6.611 62.679 1.00 27.13 179 ALA A CA 1
ATOM 1478 C C . ALA A 1 181 ? 30.122 -5.374 61.900 1.00 27.28 179 ALA A C 1
ATOM 1479 O O . ALA A 1 181 ? 30.750 -5.044 60.920 1.00 28.68 179 ALA A O 1
ATOM 1481 N N . THR A 1 182 ? 29.083 -4.667 62.325 1.00 27.26 180 THR A N 1
ATOM 1482 C CA . THR A 1 182 ? 28.758 -3.387 61.690 1.00 27.54 180 THR A CA 1
ATOM 1483 C C . THR A 1 182 ? 28.802 -2.229 62.686 1.00 27.02 180 THR A C 1
ATOM 1484 O O . THR A 1 182 ? 28.382 -1.107 62.391 1.00 27.67 180 THR A O 1
ATOM 1488 N N . GLY A 1 183 ? 29.278 -2.518 63.884 1.00 26.22 181 GLY A N 1
ATOM 1489 C CA . GLY A 1 183 ? 29.306 -1.555 64.963 1.00 24.96 181 GLY A CA 1
ATOM 1490 C C . GLY A 1 183 ? 30.342 -2.006 65.988 1.00 23.91 181 GLY A C 1
ATOM 1491 O O . GLY A 1 183 ? 30.680 -3.184 66.071 1.00 24.58 181 GLY A O 1
ATOM 1492 N N . VAL A 1 184 ? 30.860 -1.058 66.753 1.00 22.10 182 VAL A N 1
ATOM 1493 C CA . VAL A 1 184 ? 31.904 -1.338 67.753 1.00 20.68 182 VAL A CA 1
ATOM 1494 C C . VAL A 1 184 ? 31.467 -0.848 69.157 1.00 20.10 182 VAL A C 1
ATOM 1495 O O . VAL A 1 184 ? 30.572 -0.002 69.255 1.00 17.25 182 VAL A O 1
ATOM 1499 N N . PRO A 1 185 ? 32.100 -1.367 70.234 1.00 20.53 183 PRO 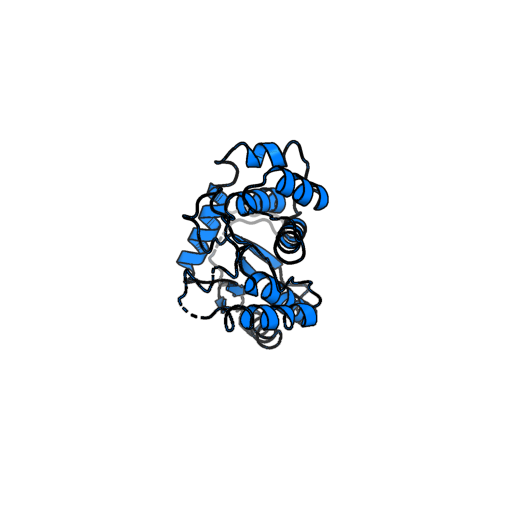A N 1
ATOM 1500 C CA . PRO A 1 185 ? 33.223 -2.319 70.234 1.00 20.66 183 PRO A CA 1
ATOM 1501 C C . PRO A 1 185 ? 32.748 -3.728 69.861 1.00 20.56 183 PRO A C 1
ATOM 1502 O O . PRO A 1 185 ? 31.564 -4.069 70.062 1.00 20.07 183 PRO A O 1
ATOM 1506 N N . PHE A 1 186 ? 33.650 -4.519 69.283 1.00 20.32 184 PHE A N 1
ATOM 1507 C CA . PHE A 1 186 ? 33.325 -5.852 68.789 1.00 21.61 184 PHE A CA 1
ATOM 1508 C C . PHE A 1 186 ? 34.503 -6.712 69.201 1.00 22.34 184 PHE A C 1
ATOM 1509 O O . PHE A 1 186 ? 35.650 -6.369 68.894 1.00 22.28 184 PHE A O 1
ATOM 1517 N N . PHE A 1 187 ? 34.196 -7.754 69.980 1.00 22.29 185 PHE A N 1
ATOM 1518 C CA . PHE A 1 187 ? 35.153 -8.615 70.619 1.00 23.37 185 PHE A CA 1
ATOM 1519 C C . PHE A 1 187 ? 35.000 -9.998 70.045 1.00 24.32 185 PHE A C 1
ATOM 1520 O O . PHE A 1 187 ? 33.889 -10.553 69.965 1.00 24.72 185 PHE A O 1
ATOM 1528 N N . VAL A 1 188 ? 36.123 -10.561 69.638 1.00 25.29 186 VAL A N 1
ATOM 1529 C CA . VAL A 1 188 ? 36.100 -11.874 69.051 1.00 25.84 186 VAL A CA 1
ATOM 1530 C C . VAL A 1 188 ? 37.017 -12.719 69.911 1.00 26.41 186 VAL A C 1
ATOM 1531 O O . VAL A 1 188 ? 38.213 -12.444 70.034 1.00 26.19 186 VAL A O 1
ATOM 1535 N N . LEU A 1 189 ? 36.419 -13.735 70.522 1.00 27.24 187 LEU A N 1
ATOM 1536 C CA . LEU A 1 189 ? 37.109 -14.545 71.514 1.00 29.14 187 LEU A CA 1
ATOM 1537 C C . LEU A 1 189 ? 37.426 -15.838 70.837 1.00 29.48 187 LEU A C 1
ATOM 1538 O O . LEU A 1 189 ? 36.514 -16.599 70.494 1.00 30.59 187 LEU A O 1
ATOM 1543 N N . ASP A 1 190 ? 38.713 -16.061 70.594 1.00 30.25 188 ASP A N 1
ATOM 1544 C CA . ASP A 1 190 ? 39.171 -17.320 70.013 1.00 30.56 188 ASP A CA 1
ATOM 1545 C C . ASP A 1 190 ? 38.622 -17.612 68.607 1.00 30.59 188 ASP A C 1
ATOM 1546 O O . ASP A 1 190 ? 38.465 -18.773 68.246 1.00 30.45 188 ASP A O 1
ATOM 1551 N N . ARG A 1 191 ? 38.331 -16.581 67.811 1.00 30.28 189 ARG A N 1
ATOM 1552 C CA . ARG A 1 191 ? 37.621 -16.794 66.539 1.00 30.06 189 ARG A CA 1
ATOM 1553 C C . ARG A 1 191 ? 36.399 -17.761 66.632 1.00 30.81 189 ARG A C 1
ATOM 1554 O O . ARG A 1 191 ? 36.027 -18.365 65.627 1.00 30.57 189 ARG A O 1
ATOM 1562 N N . ALA A 1 192 ? 35.766 -17.889 67.814 1.00 31.32 190 ALA A N 1
ATOM 1563 C CA . ALA A 1 192 ? 34.565 -18.748 67.992 1.00 31.31 190 ALA A CA 1
ATOM 1564 C C . ALA A 1 192 ? 33.358 -17.961 68.443 1.00 32.26 190 ALA A C 1
ATOM 1565 O O . ALA A 1 192 ? 32.210 -18.280 68.077 1.00 32.25 190 ALA A O 1
ATOM 1567 N N . TYR A 1 193 ? 33.604 -16.949 69.270 1.00 32.99 191 TYR A N 1
ATOM 1568 C CA . TYR A 1 193 ? 32.520 -16.170 69.832 1.00 33.91 191 TYR A CA 1
ATOM 1569 C C . TYR A 1 193 ? 32.669 -14.674 69.545 1.00 33.84 191 TYR A C 1
ATOM 1570 O O . TYR A 1 193 ? 33.726 -14.097 69.780 1.00 33.42 191 TYR A O 1
ATOM 1579 N N . GLY A 1 194 ? 31.603 -14.050 69.051 1.00 33.73 192 GLY A N 1
ATOM 1580 C CA . GLY A 1 194 ? 31.579 -12.598 68.877 1.00 33.26 192 GLY A CA 1
ATOM 1581 C C . GLY A 1 194 ? 30.800 -11.909 69.977 1.00 32.86 192 GLY A C 1
ATOM 1582 O O . GLY A 1 194 ? 29.670 -12.239 70.231 1.00 33.75 192 GLY A O 1
ATOM 1583 N N . VAL A 1 195 ? 31.394 -10.933 70.630 1.00 32.50 193 VAL A N 1
ATOM 1584 C CA . VAL A 1 195 ? 30.648 -10.127 71.577 1.00 31.80 193 VAL A CA 1
ATOM 1585 C C . VAL A 1 195 ? 30.602 -8.664 71.142 1.00 31.18 193 VAL A C 1
ATOM 1586 O O . VAL A 1 195 ? 31.628 -8.052 70.840 1.00 30.36 193 VAL A O 1
ATOM 1590 N N . SER A 1 196 ? 29.392 -8.111 71.118 1.00 30.19 194 SER A N 1
ATOM 1591 C CA . SER A 1 196 ? 29.195 -6.784 70.602 1.00 29.56 194 SER A CA 1
ATOM 1592 C C . SER A 1 196 ? 28.685 -5.814 71.662 1.00 28.73 194 SER A C 1
ATOM 1593 O O . SER A 1 196 ? 27.839 -6.160 72.486 1.00 28.40 194 SER A O 1
ATOM 1596 N N . GLY A 1 197 ? 29.193 -4.591 71.624 1.00 28.01 195 GLY A N 1
ATOM 1597 C CA . GLY A 1 197 ? 28.811 -3.566 72.588 1.00 27.95 195 GLY A CA 1
ATOM 1598 C C . GLY A 1 197 ? 29.542 -3.606 73.924 1.00 28.07 195 GLY A C 1
ATOM 1599 O O . GLY A 1 197 ? 30.250 -4.586 74.252 1.00 26.38 195 GLY A O 1
ATOM 1600 N N . ALA A 1 198 ? 29.382 -2.518 74.682 1.00 28.45 196 ALA A N 1
ATOM 1601 C CA . ALA A 1 198 ? 29.933 -2.385 76.040 1.00 29.55 196 ALA A CA 1
ATOM 1602 C C . ALA A 1 198 ? 29.094 -3.161 77.073 1.00 30.42 196 ALA A C 1
ATOM 1603 O O . ALA A 1 198 ? 28.374 -2.605 77.904 1.00 30.64 196 ALA A O 1
ATOM 1605 N N . GLN A 1 199 ? 29.235 -4.469 77.017 1.00 31.42 197 GLN A N 1
ATOM 1606 C CA . GLN A 1 199 ? 28.557 -5.393 77.900 1.00 31.93 197 GLN A CA 1
ATOM 1607 C C . GLN A 1 199 ? 29.033 -5.259 79.385 1.00 32.30 197 GLN A C 1
ATOM 1608 O O . GLN A 1 199 ? 30.141 -4.732 79.649 1.00 32.46 197 GLN A O 1
ATOM 1614 N N . PRO A 1 200 ? 28.197 -5.715 80.350 1.00 32.04 198 PRO A N 1
ATOM 1615 C CA . PRO A 1 200 ? 28.607 -5.861 81.761 1.00 32.15 198 PRO A CA 1
ATOM 1616 C C . PRO A 1 200 ? 29.852 -6.724 81.875 1.00 32.55 198 PRO A C 1
ATOM 1617 O O . PRO A 1 200 ? 30.020 -7.676 81.109 1.00 33.67 198 PRO A O 1
ATOM 1621 N N . ALA A 1 201 ? 30.725 -6.435 82.823 1.00 32.49 199 ALA A N 1
ATOM 1622 C CA . ALA A 1 201 ? 31.909 -7.275 82.951 1.00 33.26 199 ALA A CA 1
ATOM 1623 C C . ALA A 1 201 ? 31.494 -8.734 83.113 1.00 33.56 199 ALA A C 1
ATOM 1624 O O . ALA A 1 201 ? 32.261 -9.639 82.734 1.00 33.92 199 ALA A O 1
ATOM 1626 N N . GLU A 1 202 ? 30.275 -8.929 83.643 1.00 33.86 200 GLU A N 1
ATOM 1627 C CA . GLU A 1 202 ? 29.607 -10.242 83.829 1.00 34.45 200 GLU A CA 1
ATOM 1628 C C . GLU A 1 202 ? 29.492 -11.052 82.572 1.00 33.47 200 GLU A C 1
ATOM 1629 O O . GLU A 1 202 ? 29.848 -12.241 82.568 1.00 34.60 200 GLU A O 1
ATOM 1635 N N A VAL A 1 203 ? 28.943 -10.429 81.534 0.50 32.81 201 VAL A N 1
ATOM 1636 N N B VAL A 1 203 ? 28.983 -10.434 81.507 0.50 32.76 201 VAL A N 1
ATOM 1637 C CA A VAL A 1 203 ? 28.848 -11.067 80.244 0.50 31.98 201 VAL A CA 1
ATOM 1638 C CA B VAL A 1 203 ? 28.851 -11.107 80.218 0.50 31.85 201 VAL A CA 1
ATOM 1639 C C A VAL A 1 203 ? 30.270 -11.368 79.743 0.50 31.76 201 VAL A C 1
ATOM 1640 C C B VAL A 1 203 ? 30.202 -11.254 79.492 0.50 31.64 201 VAL A C 1
ATOM 1641 O O A VAL A 1 203 ? 30.560 -12.521 79.391 0.50 31.75 201 VAL A O 1
ATOM 1642 O O B VAL A 1 203 ? 30.358 -12.166 78.676 0.50 31.55 201 VAL A O 1
ATOM 1649 N N . PHE A 1 204 ? 31.160 -10.366 79.777 1.00 30.50 202 PHE A N 1
ATOM 1650 C CA . PHE A 1 204 ? 32.550 -10.582 79.331 1.00 29.88 202 PHE A CA 1
ATOM 1651 C C . PHE A 1 204 ? 33.195 -11.787 80.034 1.00 30.21 202 PHE A C 1
ATOM 1652 O O . PHE A 1 204 ? 33.772 -12.664 79.402 1.00 30.04 202 PHE A O 1
ATOM 1660 N N . THR A 1 205 ? 33.046 -11.836 81.354 1.00 30.72 203 THR A N 1
ATOM 1661 C CA . THR A 1 205 ? 33.514 -12.960 82.140 1.00 31.21 203 THR A CA 1
ATOM 1662 C C . THR A 1 205 ? 32.967 -14.284 81.600 1.00 31.44 203 THR A C 1
ATOM 1663 O O . THR A 1 205 ? 33.736 -15.210 81.317 1.00 30.92 203 THR A O 1
ATOM 1667 N N A GLN A 1 206 ? 31.639 -14.336 81.460 0.50 31.70 204 GLN A N 1
ATOM 1668 N N B GLN A 1 206 ? 31.652 -14.358 81.414 0.50 31.86 204 GLN A N 1
ATOM 1669 C CA A GLN A 1 206 ? 30.908 -15.452 80.851 0.50 31.98 204 GLN A CA 1
ATOM 1670 C CA B GLN A 1 206 ? 31.015 -15.563 80.881 0.50 32.27 204 GLN A CA 1
ATOM 1671 C C A GLN A 1 206 ? 31.473 -15.855 79.493 0.50 32.25 204 GLN A C 1
ATOM 1672 C C B GLN A 1 206 ? 31.391 -15.894 79.429 0.50 32.41 204 GLN A C 1
ATOM 1673 O O A GLN A 1 206 ? 31.753 -17.039 79.256 0.50 32.48 204 GLN A O 1
ATOM 1674 O O B GLN A 1 206 ? 31.452 -17.074 79.059 0.50 32.61 204 GLN A O 1
ATOM 1685 N N . ALA A 1 207 ? 31.628 -14.857 78.620 1.00 32.12 205 ALA A N 1
ATOM 1686 C CA . ALA A 1 207 ? 32.157 -15.034 77.262 1.00 32.01 205 ALA A CA 1
ATOM 1687 C C . ALA A 1 207 ? 33.578 -15.623 77.296 1.00 31.11 205 ALA A C 1
ATOM 1688 O O . ALA A 1 207 ? 33.847 -16.605 76.621 1.00 31.27 205 ALA A O 1
ATOM 1690 N N . LEU A 1 208 ? 34.462 -15.040 78.085 1.00 30.54 206 LEU A N 1
ATOM 1691 C CA . LEU A 1 208 ? 35.793 -15.620 78.296 1.00 31.17 206 LEU A CA 1
ATOM 1692 C C . LEU A 1 208 ? 35.716 -17.098 78.702 1.00 32.17 206 LEU A C 1
ATOM 1693 O O . LEU A 1 208 ? 36.414 -17.941 78.144 1.00 32.28 206 LEU A O 1
ATOM 1698 N N . THR A 1 209 ? 34.815 -17.414 79.627 1.00 33.50 207 THR A N 1
ATOM 1699 C CA . THR A 1 209 ? 34.780 -18.744 80.241 1.00 35.26 207 THR A CA 1
ATOM 1700 C C . THR A 1 209 ? 34.270 -19.786 79.298 1.00 35.34 207 THR A C 1
ATOM 1701 O O . THR A 1 209 ? 34.803 -20.887 79.225 1.00 35.56 207 THR A O 1
ATOM 1705 N N A GLN A 1 210 ? 33.233 -19.412 78.567 0.50 35.28 208 GLN A N 1
ATOM 1706 N N B GLN A 1 210 ? 33.238 -19.430 78.551 0.50 35.65 208 GLN A N 1
ATOM 1707 C CA A GLN A 1 210 ? 32.630 -20.256 77.563 0.50 35.54 208 GLN A CA 1
ATOM 1708 C CA B GLN A 1 210 ? 32.664 -20.327 77.570 0.50 36.24 208 GLN A CA 1
ATOM 1709 C C A GLN A 1 210 ? 33.615 -20.493 76.433 0.50 35.61 208 GLN A C 1
ATOM 1710 C C B GLN A 1 210 ? 33.591 -20.500 76.381 0.50 36.02 208 GLN A C 1
ATOM 1711 O O A GLN A 1 210 ? 33.828 -21.625 76.017 0.50 36.28 208 GLN A O 1
ATOM 1712 O O B GLN A 1 210 ? 33.743 -21.601 75.871 0.50 36.63 208 GLN A O 1
ATOM 1723 N N . ALA A 1 211 ? 34.227 -19.412 75.965 1.00 36.08 209 ALA A N 1
ATOM 1724 C CA . ALA A 1 211 ? 35.191 -19.448 74.863 1.00 36.63 209 ALA A CA 1
ATOM 1725 C C . ALA A 1 211 ? 36.349 -20.336 75.265 1.00 37.16 209 ALA A C 1
ATOM 1726 O O . ALA A 1 211 ? 36.698 -21.266 74.530 1.00 37.05 209 ALA A O 1
ATOM 1728 N N . TRP A 1 212 ? 36.918 -20.069 76.441 1.00 37.45 210 TRP A N 1
ATOM 1729 C CA . TRP A 1 212 ? 37.970 -20.930 76.984 1.00 38.11 210 TRP A CA 1
ATOM 1730 C C . TRP A 1 212 ? 37.481 -22.365 77.120 1.00 38.93 210 TRP A C 1
ATOM 1731 O O . TRP A 1 212 ? 38.123 -23.299 76.648 1.00 38.52 210 TRP A O 1
ATOM 1742 N N . GLY A 1 213 ? 36.320 -22.531 77.741 1.00 39.66 211 GLY A N 1
ATOM 1743 C CA . GLY A 1 213 ? 35.869 -23.860 78.109 1.00 41.90 211 GLY A CA 1
ATOM 1744 C C . GLY A 1 213 ? 35.679 -24.751 76.904 1.00 43.32 211 GLY A C 1
ATOM 1745 O O . GLY A 1 213 ? 35.910 -25.950 76.967 1.00 43.73 211 GLY A O 1
ATOM 1746 N N . GLU A 1 214 ? 35.275 -24.156 75.792 1.00 45.07 212 GLU A N 1
ATOM 1747 C CA . GLU A 1 214 ? 34.857 -24.928 74.637 1.00 46.90 212 GLU A CA 1
ATOM 1748 C C . GLU A 1 214 ? 35.886 -25.151 73.533 1.00 47.66 212 GLU A C 1
ATOM 1749 O O . GLU A 1 214 ? 35.553 -25.744 72.513 1.00 48.17 212 GLU A O 1
ATOM 1755 N N . ARG A 1 215 ? 37.122 -24.681 73.713 1.00 48.54 213 ARG A N 1
ATOM 1756 C CA . ARG A 1 215 ? 38.171 -24.999 72.750 1.00 49.73 213 ARG A CA 1
ATOM 1757 C C . ARG A 1 215 ? 38.442 -26.493 72.830 1.00 50.40 213 ARG A C 1
ATOM 1758 O O . ARG A 1 215 ? 38.806 -27.003 73.887 1.00 50.64 213 ARG A O 1
ATOM 1766 N N . THR A 1 216 ? 38.266 -27.203 71.720 1.00 51.73 214 THR A N 1
ATOM 1767 C CA . THR A 1 216 ? 38.599 -28.636 71.692 1.00 52.74 214 THR A CA 1
ATOM 1768 C C . THR A 1 216 ? 40.066 -28.748 71.330 1.00 52.32 214 THR A C 1
ATOM 1769 O O . THR A 1 216 ? 40.603 -27.823 70.716 1.00 53.54 214 THR A O 1
ATOM 1773 N N . PRO A 1 217 ? 40.735 -29.854 71.715 1.00 52.01 215 PRO A N 1
ATOM 1774 C CA . PRO A 1 217 ? 42.111 -29.987 71.248 1.00 51.41 215 PRO A CA 1
ATOM 1775 C C . PRO A 1 217 ? 42.209 -29.857 69.716 1.00 50.83 215 PRO A C 1
ATOM 1776 O O . PRO A 1 217 ? 41.184 -29.969 69.026 1.00 50.98 215 PRO A O 1
ATOM 1780 N N . LEU A 1 218 ? 43.412 -29.598 69.195 1.00 50.15 216 LEU A N 1
ATOM 1781 C CA . LEU A 1 218 ? 43.616 -29.452 67.749 1.00 49.95 216 LEU A CA 1
ATOM 1782 C C . LEU A 1 218 ? 43.408 -30.741 66.961 1.00 51.19 216 LEU A C 1
ATOM 1783 O O . LEU A 1 218 ? 43.663 -31.838 67.469 1.00 50.74 216 LEU A O 1
ATOM 1788 N N . LYS A 1 219 ? 42.996 -30.600 65.704 1.00 52.26 217 LYS A N 1
ATOM 1789 C CA . LYS A 1 219 ? 42.863 -31.740 64.807 1.00 53.60 217 LYS A CA 1
ATOM 1790 C C . LYS A 1 219 ? 44.098 -31.787 63.949 1.00 54.03 217 LYS A C 1
ATOM 1791 O O . LYS A 1 219 ? 44.365 -30.838 63.266 1.00 54.17 217 LYS A O 1
ATOM 1797 N N . LEU A 1 220 ? 44.850 -32.885 63.964 1.00 55.14 218 LEU A N 1
ATOM 1798 C CA . LEU A 1 220 ? 46.135 -32.905 63.237 1.00 56.09 218 LEU A CA 1
ATOM 1799 C C . LEU A 1 220 ? 46.004 -33.455 61.797 1.00 56.68 218 LEU A C 1
ATOM 1800 O O . LEU A 1 220 ? 45.050 -34.175 61.510 1.00 57.17 218 LEU A O 1
ATOM 1805 N N . ILE A 1 221 ? 46.913 -33.068 60.891 1.00 57.04 219 ILE A N 1
ATOM 1806 C CA . ILE A 1 221 ? 47.033 -33.713 59.561 1.00 57.59 219 ILE A CA 1
ATOM 1807 C C . ILE A 1 221 ? 48.493 -34.112 59.305 1.00 58.51 219 ILE A C 1
ATOM 1808 O O . ILE A 1 221 ? 49.397 -33.264 59.416 1.00 58.65 219 ILE A O 1
ATOM 1813 N N . ASP A 1 222 ? 48.712 -35.391 58.954 1.00 58.84 220 ASP A N 1
ATOM 1814 C CA . ASP A 1 222 ? 50.056 -36.005 58.926 1.00 59.10 220 ASP A CA 1
ATOM 1815 C C . ASP A 1 222 ? 50.245 -36.919 57.722 1.00 59.06 220 ASP A C 1
ATOM 1816 O O . ASP A 1 222 ? 49.440 -37.828 57.498 1.00 59.17 220 ASP A O 1
ATOM 1821 N N . ALA A 1 226 ? 55.923 -34.356 57.019 1.00 72.39 224 ALA A N 1
ATOM 1822 C CA .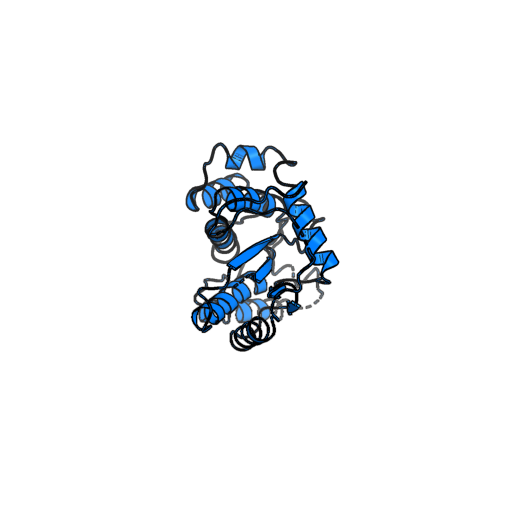 ALA A 1 226 ? 55.987 -35.335 58.113 1.00 72.11 224 ALA A CA 1
ATOM 1823 C C . ALA A 1 226 ? 57.276 -35.185 58.914 1.00 71.69 224 ALA A C 1
ATOM 1824 O O . ALA A 1 226 ? 57.243 -35.200 60.155 1.00 71.92 224 ALA A O 1
ATOM 1826 N N . GLU A 1 227 ? 58.393 -35.008 58.202 1.00 71.15 225 GLU A N 1
ATOM 1827 C CA . GLU A 1 227 ? 59.719 -34.833 58.808 1.00 70.61 225 GLU A CA 1
ATOM 1828 C C . GLU A 1 227 ? 59.801 -33.638 59.762 1.00 69.58 225 GLU A C 1
ATOM 1829 O O . GLU A 1 227 ? 59.437 -32.525 59.403 1.00 68.94 225 GLU A O 1
ATOM 1835 N N . ALA A 1 228 ? 60.291 -33.896 60.970 1.00 68.89 226 ALA A N 1
ATOM 1836 C CA . ALA A 1 228 ? 60.304 -32.913 62.052 1.00 68.61 226 ALA A CA 1
ATOM 1837 C C . ALA A 1 228 ? 61.581 -33.059 62.874 1.00 68.63 226 ALA A C 1
ATOM 1838 O O . ALA A 1 228 ? 62.294 -34.049 62.739 1.00 68.44 226 ALA A O 1
ATOM 1840 N N . CYS A 1 229 ? 61.866 -32.061 63.710 1.00 68.87 227 CYS A N 1
ATOM 1841 C CA . CYS A 1 229 ? 62.881 -32.161 64.756 1.00 69.27 227 CYS A CA 1
ATOM 1842 C C . CYS A 1 229 ? 62.224 -32.194 66.137 1.00 69.13 227 CYS A C 1
ATOM 1843 O O . CYS A 1 229 ? 61.349 -31.397 66.445 1.00 67.68 227 CYS A O 1
ATOM 1846 N N . GLY A 1 230 ? 62.650 -33.150 66.954 1.00 70.05 228 GLY A N 1
ATOM 1847 C CA . GLY A 1 230 ? 61.953 -33.463 68.192 1.00 71.64 228 GLY A CA 1
A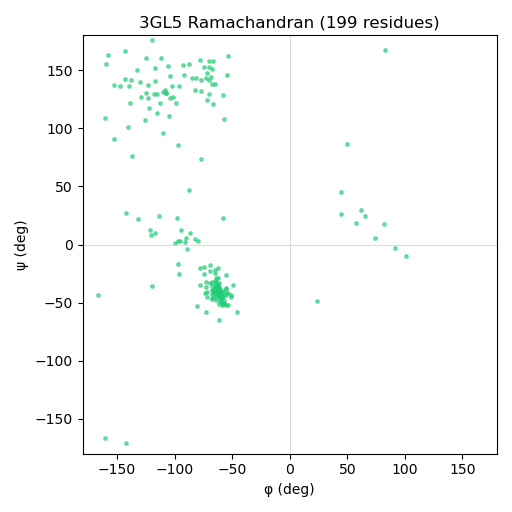TOM 1848 C C . GLY A 1 230 ? 62.925 -33.806 69.294 1.00 72.71 228 GLY A C 1
ATOM 1849 O O . GLY A 1 230 ? 64.124 -33.638 69.110 1.00 72.09 228 GLY A O 1
ATOM 1850 N N . PRO A 1 231 ? 62.415 -34.305 70.444 1.00 74.27 229 PRO A N 1
ATOM 1851 C CA . PRO A 1 231 ? 63.318 -34.523 71.598 1.00 75.42 229 PRO A CA 1
ATOM 1852 C C . PRO A 1 231 ? 64.523 -35.431 71.268 1.00 76.45 229 PRO A C 1
ATOM 1853 O O . PRO A 1 231 ? 65.601 -35.254 71.854 1.00 76.79 229 PRO A O 1
ATOM 1857 N N A ASP A 1 232 ? 64.334 -36.341 70.302 0.50 76.97 230 ASP A N 1
ATOM 1858 N N B ASP A 1 232 ? 64.351 -36.397 70.365 0.50 77.07 230 ASP A N 1
ATOM 1859 C CA A ASP A 1 232 ? 65.374 -37.280 69.854 0.50 77.46 230 ASP A CA 1
ATOM 1860 C CA B ASP A 1 232 ? 65.490 -37.218 69.937 0.50 77.65 230 ASP A CA 1
ATOM 1861 C C A ASP A 1 232 ? 65.986 -36.925 68.491 0.50 77.99 230 ASP A C 1
ATOM 1862 C C B ASP A 1 232 ? 65.870 -36.926 68.473 0.50 78.10 230 ASP A C 1
ATOM 1863 O O A ASP A 1 232 ? 66.415 -37.823 67.755 0.50 77.95 230 ASP A O 1
ATOM 1864 O O B ASP A 1 232 ? 66.005 -37.848 67.661 0.50 78.05 230 ASP A O 1
ATOM 1873 N N . GLY A 1 233 ? 66.027 -35.634 68.157 1.00 78.36 231 GLY A N 1
ATOM 1874 C CA . GLY A 1 233 ? 66.598 -35.179 66.873 1.00 79.36 231 GLY A CA 1
ATOM 1875 C C . GLY A 1 233 ? 65.653 -35.094 65.685 1.00 80.43 231 GLY A C 1
ATOM 1876 O O . GLY A 1 233 ? 64.425 -35.096 65.854 1.00 80.47 231 GLY A O 1
ATOM 1877 N N . CYS A 1 234 ? 66.237 -35.035 64.482 1.00 81.53 232 CYS A N 1
ATOM 1878 C CA . CYS A 1 234 ? 65.496 -34.803 63.215 1.00 82.62 232 CYS A CA 1
ATOM 1879 C C . CYS A 1 234 ? 65.353 -36.047 62.344 1.00 84.11 232 CYS A C 1
ATOM 1880 O O . CYS A 1 234 ? 66.197 -36.941 62.395 1.00 84.40 232 CYS A O 1
ATOM 1883 N N . ALA A 1 235 ? 64.300 -36.074 61.525 1.00 85.94 233 ALA A N 1
ATOM 1884 C CA . ALA A 1 235 ? 63.999 -37.211 60.636 1.00 87.79 233 ALA A CA 1
ATOM 1885 C C . ALA A 1 235 ? 64.994 -37.356 59.466 1.00 88.98 233 ALA A C 1
ATOM 1886 O O . ALA A 1 235 ? 65.670 -36.386 59.097 1.00 89.12 233 ALA A O 1
ATOM 1888 N N . VAL A 1 236 ? 65.068 -38.576 58.910 1.00 90.35 234 VAL A N 1
ATOM 1889 C CA . VAL A 1 236 ? 65.970 -38.946 57.791 1.00 91.43 234 VAL A CA 1
ATOM 1890 C C . VAL A 1 236 ? 65.353 -39.933 56.739 1.00 92.41 234 VAL A C 1
ATOM 1891 O O . VAL A 1 236 ? 66.107 -40.666 56.070 1.00 92.47 234 VAL A O 1
ATOM 1895 N N . PRO A 1 237 ? 63.999 -39.936 56.566 1.00 93.09 235 PRO A N 1
ATOM 1896 C CA . PRO A 1 237 ? 63.329 -41.075 55.881 1.00 93.38 235 PRO A CA 1
ATOM 1897 C C . PRO A 1 237 ? 63.738 -41.330 54.410 1.00 93.51 235 PRO A C 1
ATOM 1898 O O . PRO A 1 237 ? 64.322 -42.384 54.111 1.00 93.42 235 PRO A O 1
ATOM 1902 N N . GLY A 1 238 ? 63.427 -40.379 53.523 1.00 93.47 236 GLY A N 1
ATOM 1903 C CA . GLY A 1 238 ? 63.704 -40.501 52.091 1.00 93.28 236 GLY A CA 1
ATOM 1904 C C . GLY A 1 238 ? 65.156 -40.217 51.770 1.00 93.23 236 GLY A C 1
ATOM 1905 O O . GLY A 1 238 ? 65.705 -40.770 50.823 1.00 93.21 236 GLY A O 1
#

Nearest PDB structures (foldseek):
  3gl5-assembly1_A-2  TM=1.004E+00  e=9.996E-42  Streptomyces coelicolor A3(2)
  5cp1-assembly1_A-2  TM=8.565E-01  e=2.183E-20  Deinococcus radiodurans R1 = ATCC 13939 = DSM 20539
  5cnw-assembly1_A  TM=8.870E-01  e=7.909E-20  Deinococcus radiodurans R1 = ATCC 13939 = DSM 20539
  5xwh-assembly1_A  TM=8.716E-01  e=6.687E-20  Deinococcus radiodurans R1 = ATCC 13939 = DSM 20539
  7uno-assembly1_A  TM=7.101E-01  e=1.934E-05  Corynebacterium diphtheriae

Secondary structure (DSSP, 8-state):
--EEEEE-SS-HHHHHHHHHHHHHHHT-TTGGG--EEEEE--S-TT--TT--EES---TTT---HHHHHHHHHHHHHHHHHTT-----SS-EE---HHHHHHHHHHHTTT-HHHHHHHHHHHHHT-SS--SS-HHHHHHHHHHTT--HHHHHHHHH-TTTTHHHHHHHHHHHHHTT--SSSEEEETTTEEEESS--HHHHHHHHHHHHHTPPPPPP-----EETTEE----

Radius of gyration: 20.35 Å; Cα contacts (8 Å, |Δi|>4): 342; chains: 1; bounding box: 50×61×35 Å

B-factor: mean 35.31, std 12.06, range [15.81, 93.52]

Solvent-accessible surface area: 12323 Å² total